Protein 4RT4 (pdb70)

B-factor: mean 47.5, std 19.45, range [20.89, 128.24]

Sequence (225 aa):
DLQSLPTRAYLDQTVVPILLLLQGLAVLAKERPPNNPIEFLASYLLKKNKAQFEDLQSLPTRRAYLDQTVVPILLLLQGLLAVLAKERPPNPIEFLASYLLKNKAQFEDLQSLPTRAYLDQTVVPILLLQGLAVLAKERPPNPIEFLASYLLKNKKAQQFEDRDLQSLPTRAYLDQTVVPILLLQGLAVLAKERPPNPIEFLASYLLKNKKAQQFEDRLYKEQIAEDIVWDIIDELEQI

GO terms:
  GO:0005634 nucleus (C, IDA)
  GO:0035097 histone methyltransferase complex (C, IDA)
  GO:0005802 trans-Golgi network (C, IDA)
  GO:0045815 transcription initiation-coupled chromatin remodeling (P, IDA)
  GO:0044666 MLL3/4 complex (C, IDA)
  GO:0048188 Set1C/COMPASS complex (C, IDA)
  GO:0016197 endosomal transport (P, IMP)
  GO:0005515 protein binding (F, IPI)
  GO:0042803 protein homodimerization activity (F, IPI)
  GO:0005654 nucleoplasm (C, TAS)
  GO:0042802 identical protein binding (F, IPI)
  GO:0005654 nucleoplasm (C, IDA)
  GO:0005794 Golgi apparatus (C, IDA)

Organism: Homo sapiens (NCBI:txid9606)

Solvent-accessible surface area: 11637 Å² total; per-residue (Å²): 139,68,106,93,39,95,45,53,10,5,0,6,38,13,0,5,16,1,0,0,11,0,0,9,40,0,2,151,90,33,24,129,79,22,6,66,43,0,0,35,34,0,68,158,32,46,87,60,21,129,140,81,111,90,44,96,24,105,27,4,0,63,111,12,0,17,59,1,0,46,88,0,1,38,43,0,13,173,97,31,23,129,88,23,6,69,45,0,0,35,36,0,67,159,35,53,88,153,72,136,142,65,117,89,54,93,63,174,40,4,14,54,113,15,0,42,56,0,9,110,70,0,29,65,41,0,13,164,98,37,24,131,63,23,5,59,47,0,0,54,26,0,68,159,29,28,66,117,78,48,144,187,148,49,118,95,24,81,72,182,8,2,22,14,42,16,0,21,3,1,8,12,12,0,22,32,42,0,12,168,100,28,23,125,64,22,6,58,48,0,0,55,25,0,68,160,24,23,45,41,28,46,103,178,88,162,38,15,32,48,0,11,48,6,3,101,58,3,4,47,72,28,116,126,186

Foldseek 3Di:
DLVPDDPVVNCVLQPVVQLVVLVVVCVVPVDPDSVVSSVVSCVVCVVVRD/DLVPDDPVVNCVLQPVVQLVVLVVVCVVPVDPPSVVSSVVSCVVCVVVRD/DLVPDDPVVNCVLQPVVLQVVLVVVCVVVVDPDSVVSSVVSCVVCVVVRDVD/DLVPDDPVVNCVLQPVVLQVVLVVVCVVPVDPDSVVSSVVSCVVCVVVRDPD/DVVVVVVVVVVVCVVVVVVVD

Radius of gyration: 17.85 Å; Cα contacts (8 Å, |Δi|>4): 227; chains: 5; bounding box: 46×41×44 Å

CATH classification: 1.20.890.10

InterPro domains:
  IPR007858 Dpy-30 motif [PF05186] (52-92)
  IPR037856 Sdc1/DPY30 [PTHR23356] (14-98)
  IPR049629 DPY30/SDC1, dimerization/docking domain [cd22965] (53-92)

Secondary structure (DSSP, 8-state):
-GGGS-HHHHHHTTTHHHHHHHHHHHHHH--SSHHHHHHHHHHHHGGGT-/-GGGS-HHHHHHTTTHHHHHHHHHHHHHH--SSHHHHHHHHHHHHGGGT-/-GGGS-HHHHHHHHTHHHHHHHHHHHHHH--SSHHHHHHHHHHHHHHHH---/-GGGS-HHHHHHHHTHHHHHHHHHHHHHH--SSHHHHHHHHHHHHHHHH---/--HHHHHHHHHHHHHHHHHH-

Nearest PDB structures (foldseek):
  4rt4-assembly1_C  TM=1.015E+00  e=7.418E-07  Homo sapiens
  4riq-assembly1_D-1  TM=1.013E+00  e=9.604E-07  Homo sapiens
  4rta-assembly1_B-2  TM=1.013E+00  e=1.025E-06  Homo sapiens
  4riq-assembly2_H-3  TM=1.013E+00  e=2.085E-06  Homo sapiens
  3g36-assembly1_A  TM=9.931E-01  e=2.372E-06  Homo sapiens

Structure (mmCIF, N/CA/C/O backbone):
data_4RT4
#
_entry.id   4RT4
#
_cell.length_a   75.229
_cell.length_b   75.229
_cell.length_c   105.758
_cell.angle_alpha   90.00
_cell.angle_beta   90.00
_cell.angle_gamma   120.00
#
_symmetry.space_group_name_H-M   'P 61'
#
loop_
_entity.id
_entity.type
_entity.pdbx_description
1 polymer 'Protein dpy-30 homolog'
2 polymer 'Peptide from COMPASS component BRE2'
3 water water
#
loop_
_atom_site.group_PDB
_atom_site.id
_atom_site.type_symbol
_atom_site.label_atom_id
_atom_site.label_alt_id
_atom_site.label_comp_id
_atom_site.label_asym_id
_atom_site.label_entity_id
_atom_site.label_seq_id
_atom_site.pdbx_PDB_ins_code
_atom_site.Cartn_x
_atom_site.Cartn_y
_atom_site.Cartn_z
_atom_site.occupancy
_atom_site.B_iso_or_equiv
_atom_site.auth_seq_id
_atom_site.auth_comp_id
_atom_site.auth_asym_id
_atom_site.auth_atom_id
_atom_site.pdbx_PDB_model_num
ATOM 1 N N . ASP A 1 7 ? 18.353 -59.453 16.627 1.00 86.91 47 ASP A N 1
ATOM 2 C CA . ASP A 1 7 ? 19.067 -58.432 15.868 1.00 85.94 47 ASP A CA 1
ATOM 3 C C . ASP A 1 7 ? 18.107 -57.387 15.292 1.00 74.65 47 ASP A C 1
ATOM 4 O O . ASP A 1 7 ? 17.158 -57.724 14.579 1.00 65.43 47 ASP A O 1
ATOM 9 N N . LEU A 1 8 ? 18.370 -56.120 15.604 1.00 73.54 48 LEU A N 1
ATOM 10 C CA . LEU A 1 8 ? 17.513 -55.009 15.188 1.00 69.27 48 LEU A CA 1
ATOM 11 C C . LEU A 1 8 ? 17.339 -54.919 13.674 1.00 64.20 48 LEU A C 1
ATOM 12 O O . LEU A 1 8 ? 16.266 -54.568 13.182 1.00 57.47 48 LEU A O 1
ATOM 17 N N . GLN A 1 9 ? 18.397 -55.250 12.944 1.00 62.55 49 GLN A N 1
ATOM 18 C CA . GLN A 1 9 ? 18.430 -55.070 11.495 1.00 67.53 49 GLN A CA 1
ATOM 19 C C . GLN A 1 9 ? 17.392 -55.892 10.733 1.00 62.15 49 GLN A C 1
ATOM 20 O O . GLN A 1 9 ? 17.014 -55.544 9.614 1.00 68.06 49 GLN A O 1
ATOM 26 N N . SER A 1 10 ? 16.926 -56.979 11.333 1.00 60.41 50 SER A N 1
ATOM 27 C CA . SER A 1 10 ? 16.036 -57.889 10.626 1.00 60.95 50 SER A CA 1
ATOM 28 C C . SER A 1 10 ? 14.600 -57.828 11.141 1.00 61.17 50 SER A C 1
ATOM 29 O O . SER A 1 10 ? 13.710 -58.479 10.592 1.00 59.82 50 SER A O 1
ATOM 32 N N . LEU A 1 11 ? 14.372 -57.036 12.185 1.00 58.63 51 LEU A N 1
ATOM 33 C CA . LEU A 1 11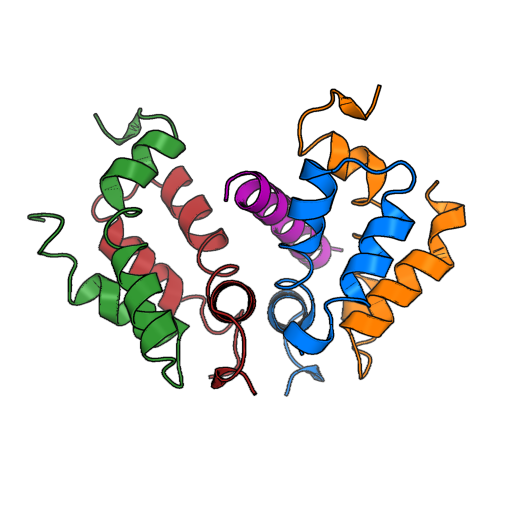 ? 13.023 -56.849 12.706 1.00 53.37 51 LEU A CA 1
ATOM 34 C C . LEU A 1 11 ? 12.077 -56.296 11.643 1.00 47.03 51 LEU A C 1
ATOM 35 O O . LEU A 1 11 ? 12.504 -55.579 10.736 1.00 47.46 51 LEU A O 1
ATOM 40 N N . PRO A 1 12 ? 10.784 -56.616 11.762 1.00 46.66 52 PRO A N 1
ATOM 41 C CA . PRO A 1 12 ? 9.766 -55.949 10.948 1.00 44.10 52 PRO A CA 1
ATOM 42 C C . PRO A 1 12 ? 9.757 -54.458 11.247 1.00 41.73 52 PRO A C 1
ATOM 43 O O . PRO A 1 12 ? 10.218 -54.066 12.320 1.00 38.87 52 PRO A O 1
ATOM 47 N N . THR A 1 13 ? 9.223 -53.663 10.323 1.00 41.47 53 THR A N 1
ATOM 48 C CA . THR A 1 13 ? 9.240 -52.205 10.405 1.00 40.99 53 THR A CA 1
ATOM 49 C C . THR A 1 13 ? 8.710 -51.663 11.728 1.00 38.00 53 THR A C 1
ATOM 50 O O . THR A 1 13 ? 9.360 -50.839 12.378 1.00 34.20 53 THR A O 1
ATOM 54 N N . ARG A 1 14 ? 7.533 -52.119 12.130 1.00 35.79 54 ARG A N 1
ATOM 55 C CA . ARG A 1 14 ? 6.923 -51.593 13.345 1.00 34.54 54 ARG A CA 1
ATOM 56 C C . ARG A 1 14 ? 7.793 -51.865 14.584 1.00 34.39 54 ARG A C 1
ATOM 57 O O . ARG A 1 14 ? 8.053 -50.967 15.374 1.00 33.70 54 ARG A O 1
ATOM 65 N N . ALA A 1 15 ? 8.226 -53.107 14.761 1.00 39.95 55 ALA A N 1
ATOM 66 C CA . ALA A 1 15 ? 9.074 -53.448 15.897 1.00 39.22 55 ALA A CA 1
ATOM 67 C C . ALA A 1 15 ? 10.391 -52.671 15.844 1.00 39.18 55 ALA A C 1
ATOM 68 O O . ALA A 1 15 ? 10.898 -52.233 16.876 1.00 36.90 55 ALA A O 1
ATOM 70 N N . TYR A 1 16 ? 10.951 -52.521 14.643 1.00 37.89 56 TYR A N 1
ATOM 71 C CA . TYR A 1 16 ? 12.206 -51.792 14.489 1.00 37.14 56 TYR A CA 1
ATOM 72 C C . TYR A 1 16 ? 12.051 -50.352 14.977 1.00 33.85 56 TYR A C 1
ATOM 73 O O . TYR A 1 16 ? 12.893 -49.833 15.729 1.00 33.16 56 TYR A O 1
ATOM 82 N N . LEU A 1 17 ? 10.967 -49.706 14.554 1.00 30.19 57 LEU A N 1
ATOM 83 C CA . LEU A 1 17 ? 10.735 -48.313 14.927 1.00 29.56 57 LEU A CA 1
ATOM 84 C C . LEU A 1 17 ? 10.391 -48.206 16.407 1.00 32.74 57 LEU A C 1
ATOM 85 O O . LEU A 1 17 ? 10.873 -47.313 17.090 1.00 29.74 57 LEU A O 1
ATOM 90 N N . ASP A 1 18 ? 9.553 -49.122 16.899 1.00 30.64 58 ASP A N 1
ATOM 91 C CA . ASP A 1 18 ? 9.189 -49.144 18.319 1.00 30.44 58 ASP A CA 1
ATOM 92 C C . ASP A 1 18 ? 10.420 -49.248 19.216 1.00 32.22 58 ASP A C 1
ATOM 93 O O . ASP A 1 18 ? 10.449 -48.698 20.321 1.00 32.80 58 ASP A O 1
ATOM 98 N N . GLN A 1 19 ? 11.432 -49.974 18.750 1.00 33.62 59 GLN A N 1
ATOM 99 C CA . GLN A 1 19 ? 12.597 -50.248 19.586 1.00 35.05 59 GLN A CA 1
ATOM 100 C C . GLN A 1 19 ? 13.732 -49.254 19.378 1.00 41.53 59 GLN A C 1
ATOM 101 O O . GLN A 1 19 ? 14.755 -49.328 20.055 1.00 40.87 59 GLN A O 1
ATOM 107 N N . THR A 1 20 ? 13.561 -48.321 18.450 1.00 34.05 60 THR A N 1
ATOM 108 C CA . THR A 1 20 ? 14.620 -47.341 18.224 1.00 34.84 60 THR A CA 1
ATOM 109 C C . THR A 1 20 ? 14.192 -45.903 18.523 1.00 34.80 60 THR A C 1
ATOM 110 O O . THR A 1 20 ? 14.791 -45.237 19.370 1.00 36.83 60 THR A O 1
ATOM 114 N N . VAL A 1 21 ? 13.158 -45.420 17.837 1.00 30.04 61 VAL A N 1
ATOM 115 C CA . VAL A 1 21 ? 12.843 -43.991 17.914 1.00 28.40 61 VAL A CA 1
ATOM 116 C C . VAL A 1 21 ? 11.480 -43.676 18.505 1.00 27.22 61 VAL A C 1
ATOM 117 O O . VAL A 1 21 ? 11.238 -42.539 18.918 1.00 26.85 61 VAL A O 1
ATOM 121 N N . VAL A 1 22 ? 10.585 -44.659 18.585 0.90 26.20 62 VAL A N 1
ATOM 122 C CA . VAL A 1 22 ? 9.253 -44.338 19.097 0.90 23.59 62 VAL A CA 1
ATOM 123 C C . VAL A 1 22 ? 9.254 -43.773 20.537 0.90 26.31 62 VAL A C 1
ATOM 124 O O . VAL A 1 22 ? 8.557 -42.791 20.806 0.90 27.63 62 VAL A O 1
ATOM 128 N N . PRO A 1 23 ? 10.010 -44.382 21.469 1.00 28.72 63 PRO A N 1
ATOM 129 C CA . PRO A 1 23 ? 9.886 -43.836 22.823 1.00 28.09 63 PRO A CA 1
ATOM 130 C C . PRO A 1 23 ? 10.330 -42.383 22.958 1.00 30.59 63 PRO A C 1
ATOM 131 O O . PRO A 1 23 ? 9.672 -41.615 23.663 1.00 29.37 63 PRO A O 1
ATOM 135 N N . ILE A 1 24 ? 11.429 -41.995 22.322 1.00 29.92 64 ILE A N 1
ATOM 136 C CA . ILE A 1 24 ? 11.866 -40.598 22.464 1.00 29.31 64 ILE A CA 1
ATOM 137 C C . ILE A 1 24 ? 10.961 -39.677 21.632 1.00 29.43 64 ILE A C 1
ATOM 138 O O . ILE A 1 24 ? 10.702 -38.533 22.012 1.00 28.66 64 ILE A O 1
ATOM 143 N N A LEU A 1 25 ? 10.461 -40.192 20.512 0.61 26.62 65 LEU A N 1
ATOM 144 N N B LEU A 1 25 ? 10.479 -40.185 20.503 0.39 27.31 65 LEU A N 1
ATOM 145 C CA A LEU A 1 25 ? 9.527 -39.438 19.668 0.61 29.38 65 LEU A CA 1
ATOM 146 C CA B LEU A 1 25 ? 9.613 -39.406 19.622 0.39 29.15 65 LEU A CA 1
ATOM 147 C C A LEU A 1 25 ? 8.224 -39.080 20.393 0.61 29.97 65 LEU A C 1
ATOM 148 C C B LEU A 1 25 ? 8.276 -39.101 20.300 0.39 29.53 65 LEU A C 1
ATOM 149 O O A LEU A 1 25 ? 7.741 -37.959 20.281 0.61 28.62 65 LEU A O 1
ATOM 150 O O B LEU A 1 25 ? 7.712 -38.028 20.119 0.39 28.70 65 LEU A O 1
ATOM 159 N N A LEU A 1 26 ? 7.644 -40.040 21.111 0.61 28.98 66 LEU A N 1
ATOM 160 N N B LEU A 1 26 ? 7.775 -40.053 21.082 0.39 29.55 66 LEU A N 1
ATOM 161 C CA A LEU A 1 26 ? 6.450 -39.772 21.918 0.61 26.85 66 LEU A CA 1
ATOM 162 C CA B LEU A 1 26 ? 6.569 -39.846 21.885 0.39 27.65 66 LEU A CA 1
ATOM 163 C C A LEU A 1 26 ? 6.663 -38.639 22.908 0.61 29.84 66 LEU A C 1
ATOM 164 C C B LEU A 1 26 ? 6.706 -38.666 22.844 0.39 29.14 66 LEU A C 1
ATOM 165 O O A LEU A 1 26 ? 5.804 -37.767 23.060 0.61 30.17 66 LEU A O 1
ATOM 166 O O B LEU A 1 26 ? 5.838 -37.793 22.904 0.39 30.72 66 LEU A O 1
ATOM 175 N N . GLN A 1 27 ? 7.795 -38.659 23.609 1.00 27.11 67 GLN A N 1
ATOM 176 C CA . GLN A 1 27 ? 8.074 -37.579 24.546 1.00 29.96 67 GLN A CA 1
ATOM 177 C C . GLN A 1 27 ? 8.306 -36.264 23.795 1.00 31.83 67 GLN A C 1
ATOM 178 O O . GLN A 1 27 ? 7.781 -35.219 24.188 1.00 34.18 67 GLN A O 1
ATOM 184 N N . GLY A 1 28 ? 9.069 -36.318 22.705 1.00 29.98 68 GLY A N 1
ATOM 185 C CA . GLY A 1 28 ? 9.351 -35.111 21.924 1.00 32.18 68 GLY A CA 1
ATOM 186 C C . GLY A 1 28 ? 8.095 -34.448 21.367 1.00 31.99 68 GLY A C 1
ATOM 187 O O . GLY A 1 28 ? 7.941 -33.226 21.422 1.00 30.96 68 GLY A O 1
ATOM 188 N N . LEU A 1 29 ? 7.182 -35.261 20.839 0.92 26.39 69 LEU A N 1
ATOM 189 C CA . LEU A 1 29 ? 5.927 -34.745 20.297 0.92 29.98 69 LEU A CA 1
ATOM 190 C C . LEU A 1 29 ? 5.032 -34.151 21.388 0.92 33.31 69 LEU A C 1
ATOM 191 O O . LEU A 1 29 ? 4.355 -33.136 21.169 0.92 30.56 69 LEU A O 1
ATOM 196 N N . ALA A 1 30 ? 5.043 -34.772 22.565 1.00 30.76 70 ALA A N 1
ATOM 197 C CA . ALA A 1 30 ? 4.291 -34.247 23.712 1.00 33.77 70 ALA A CA 1
ATOM 198 C C . ALA A 1 30 ? 4.816 -32.881 24.132 1.00 35.62 70 ALA A C 1
ATOM 199 O O . ALA A 1 30 ? 4.044 -31.962 24.411 1.00 33.92 70 ALA A O 1
ATOM 201 N N . VAL A 1 31 ? 6.138 -32.751 24.185 1.00 31.29 71 VAL A N 1
ATOM 202 C CA . VAL A 1 31 ? 6.748 -31.490 24.604 1.00 33.40 71 VAL A CA 1
ATOM 203 C C . VAL A 1 31 ? 6.472 -30.421 23.545 1.00 36.12 71 VAL A C 1
ATOM 204 O O . VAL A 1 31 ? 6.086 -29.295 23.864 1.00 37.94 71 VAL A O 1
ATOM 208 N N . LEU A 1 32 ? 6.634 -30.790 22.280 1.00 33.31 72 LEU A N 1
ATOM 209 C CA . LEU A 1 32 ? 6.364 -29.876 21.181 1.00 36.86 72 LEU A CA 1
ATOM 210 C C . LEU A 1 32 ? 4.923 -29.356 21.236 1.00 36.09 72 LEU A C 1
ATOM 211 O O . LEU A 1 32 ? 4.679 -28.154 21.120 1.00 37.52 72 LEU A O 1
ATOM 216 N N . ALA A 1 33 ? 3.977 -30.267 21.436 1.00 32.91 73 ALA A N 1
ATOM 217 C CA . ALA A 1 33 ? 2.557 -29.913 21.494 1.00 34.32 73 ALA A CA 1
ATOM 218 C C . ALA A 1 33 ? 2.247 -28.966 22.660 1.00 41.48 73 ALA A C 1
ATOM 219 O O . ALA A 1 33 ? 1.339 -28.137 22.579 1.00 41.21 73 ALA A O 1
ATOM 221 N N . LYS A 1 34 ? 2.996 -29.110 23.745 1.00 40.36 74 LYS A N 1
ATOM 222 C CA . LYS A 1 34 ? 2.781 -28.299 24.936 1.00 44.93 74 LYS A CA 1
ATOM 223 C C . LYS A 1 34 ? 3.377 -26.912 24.768 1.00 44.95 74 LYS A C 1
ATOM 224 O O . LYS A 1 34 ? 2.779 -25.914 25.170 1.00 45.72 74 LYS A O 1
ATOM 230 N N . GLU A 1 35 ? 4.553 -26.842 24.161 1.00 39.07 75 GLU A N 1
ATOM 231 C CA . GLU A 1 35 ? 5.292 -25.584 24.125 1.00 42.34 75 GLU A CA 1
ATOM 232 C C . GLU A 1 35 ? 5.008 -24.758 22.883 1.00 46.95 75 GLU A C 1
ATOM 233 O O . GLU A 1 35 ? 5.131 -23.539 22.915 1.00 45.73 75 GLU A O 1
ATOM 239 N N . ARG A 1 36 ? 4.638 -25.424 21.793 1.00 42.57 76 ARG A N 1
ATOM 240 C CA . ARG A 1 36 ? 4.331 -24.739 20.529 1.00 41.33 76 ARG A CA 1
ATOM 241 C C . ARG A 1 36 ? 5.362 -23.661 20.157 1.00 45.70 76 ARG A C 1
ATOM 242 O O . ARG A 1 36 ? 5.020 -22.486 19.999 1.00 43.10 76 ARG A O 1
ATOM 250 N N . PRO A 1 37 ? 6.632 -24.058 20.024 1.00 44.48 77 PRO A N 1
ATOM 251 C CA . PRO A 1 37 ? 7.706 -23.108 19.729 1.00 42.45 77 PRO A CA 1
ATOM 252 C C . PRO A 1 37 ? 7.608 -22.622 18.281 1.00 42.89 77 PRO A C 1
ATOM 253 O O . PRO A 1 37 ? 6.950 -23.280 17.471 1.00 43.12 77 PRO A O 1
ATOM 257 N N . PRO A 1 38 ? 8.251 -21.490 17.956 1.00 45.25 78 PRO A N 1
ATOM 258 C CA . PRO A 1 38 ? 8.216 -20.879 16.618 1.00 51.25 78 PRO A CA 1
ATOM 259 C C . PRO A 1 38 ? 8.725 -21.746 15.454 1.00 47.65 78 PRO A C 1
ATOM 260 O O . PRO A 1 38 ? 8.217 -21.616 14.335 1.00 50.81 78 PRO A O 1
ATOM 264 N N A ASN A 1 39 ? 9.726 -22.592 15.701 0.44 41.16 79 ASN A N 1
ATOM 265 N N B ASN A 1 39 ? 9.697 -22.617 15.725 0.56 40.47 79 ASN A N 1
ATOM 266 C CA A ASN A 1 39 ? 10.279 -23.448 14.652 0.44 39.12 79 ASN A CA 1
ATOM 267 C CA B ASN A 1 39 ? 10.303 -23.454 14.692 0.56 39.15 79 ASN A CA 1
ATOM 268 C C A ASN A 1 39 ? 10.207 -24.909 15.075 0.44 36.68 79 ASN A C 1
ATOM 269 C C B ASN A 1 39 ? 10.217 -24.929 15.076 0.56 36.40 79 ASN A C 1
ATOM 270 O O A ASN A 1 39 ? 11.203 -25.481 15.517 0.44 35.77 79 ASN A O 1
ATOM 271 O O B ASN A 1 39 ? 11.211 -25.529 15.489 0.56 35.85 79 ASN A O 1
ATOM 280 N N . PRO A 1 40 ? 9.016 -25.510 14.952 1.00 35.60 80 PRO A N 1
ATOM 281 C CA . PRO A 1 40 ? 8.736 -26.859 15.453 1.00 32.59 80 PRO A CA 1
ATOM 282 C C . PRO A 1 40 ? 9.627 -27.965 14.914 1.00 34.42 80 PRO A C 1
ATOM 283 O O . PRO A 1 40 ? 9.925 -28.885 15.670 1.00 31.83 80 PRO A O 1
ATOM 287 N N . ILE A 1 41 ? 10.017 -27.916 13.645 1.00 31.08 81 ILE A N 1
ATOM 288 C CA . ILE A 1 41 ? 10.845 -29.001 13.126 1.00 31.92 81 ILE A CA 1
ATOM 289 C C . ILE A 1 41 ? 12.231 -28.904 13.766 1.00 30.91 81 ILE A C 1
ATOM 290 O O . ILE A 1 41 ? 12.782 -29.898 14.232 1.00 32.58 81 ILE A O 1
ATOM 295 N N . GLU A 1 42 ? 12.775 -27.695 13.811 1.00 33.24 82 GLU A N 1
ATOM 296 C CA . GLU A 1 42 ? 14.049 -27.468 14.479 1.00 34.42 82 GLU A CA 1
ATOM 297 C C . GLU A 1 42 ? 13.956 -27.903 15.950 1.00 33.70 82 GLU A C 1
ATOM 298 O O . GLU A 1 42 ? 14.827 -28.597 16.470 1.00 33.74 82 GLU A O 1
ATOM 304 N N . PHE A 1 43 ? 12.872 -27.520 16.610 1.00 33.47 83 PHE A N 1
ATOM 305 C CA . PHE A 1 43 ? 12.691 -27.863 18.012 1.00 33.52 83 PHE A CA 1
ATOM 306 C C . PHE A 1 43 ? 12.707 -29.367 18.216 1.00 32.90 83 PHE A C 1
ATOM 307 O O . PHE A 1 43 ? 13.312 -29.879 19.157 1.00 32.95 83 PHE A O 1
ATOM 315 N N . LEU A 1 44 ? 11.997 -30.080 17.354 1.00 30.56 84 LEU A N 1
ATOM 316 C CA . LEU A 1 44 ? 11.866 -31.517 17.535 1.00 29.31 84 LEU A CA 1
ATOM 317 C C . LEU A 1 44 ? 13.195 -32.230 17.310 1.00 31.30 84 LEU A C 1
ATOM 318 O O . LEU A 1 44 ? 13.551 -33.163 18.047 1.00 30.82 84 LEU A O 1
ATOM 323 N N . ALA A 1 45 ? 13.929 -31.803 16.292 1.00 30.56 85 ALA A N 1
ATOM 324 C CA . ALA A 1 45 ? 15.238 -32.389 16.029 1.00 32.08 85 ALA A CA 1
ATOM 325 C C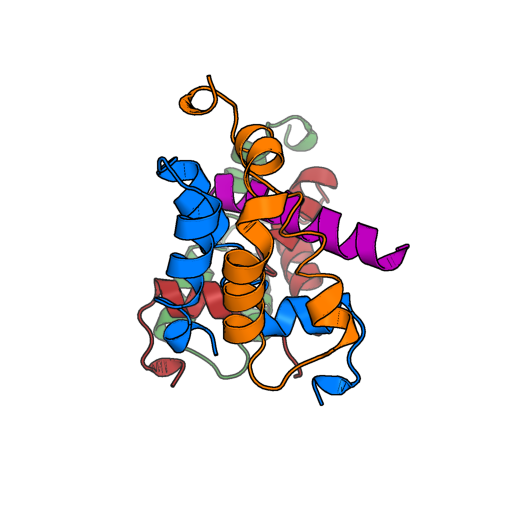 . ALA A 1 45 ? 16.184 -32.092 17.178 1.00 31.02 85 ALA A C 1
ATOM 326 O O . ALA A 1 45 ? 16.956 -32.954 17.595 1.00 33.33 85 ALA A O 1
ATOM 328 N N . SER A 1 46 ? 16.148 -30.856 17.677 1.00 32.61 86 SER A N 1
ATOM 329 C CA . SER A 1 46 ? 16.954 -30.514 18.846 1.00 36.50 86 SER A CA 1
ATOM 330 C C . SER A 1 46 ? 16.599 -31.380 20.032 1.00 33.21 86 SER A C 1
ATOM 331 O O . SER A 1 46 ? 17.479 -31.791 20.791 1.00 34.71 86 SER A O 1
ATOM 334 N N . TYR A 1 47 ? 15.304 -31.632 20.211 1.00 35.65 87 TYR A N 1
ATOM 335 C CA . TYR A 1 47 ? 14.853 -32.450 21.328 1.00 31.16 87 TYR A CA 1
ATOM 336 C C . TYR A 1 47 ? 15.45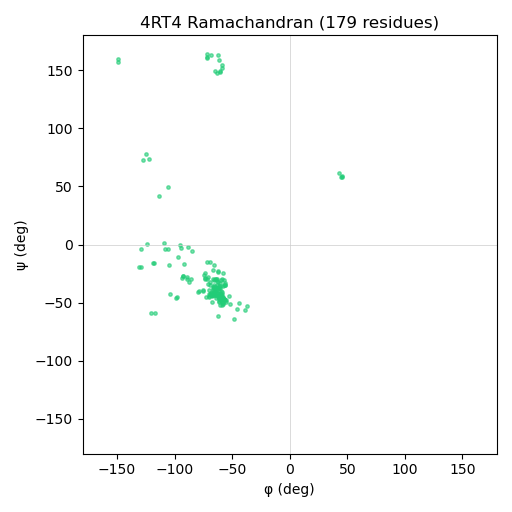4 -33.856 21.237 1.00 31.86 87 TYR A C 1
ATOM 337 O O . TYR A 1 47 ? 15.902 -34.416 22.245 1.00 34.65 87 TYR A O 1
ATOM 346 N N . LEU A 1 48 ? 15.460 -34.425 20.036 1.00 31.34 88 LEU A N 1
ATOM 347 C CA . LEU A 1 48 ? 16.041 -35.751 19.817 1.00 30.03 88 LEU A CA 1
ATOM 348 C C . LEU A 1 48 ? 17.513 -35.792 20.214 1.00 35.32 88 LEU A C 1
ATOM 349 O O . LEU A 1 48 ? 17.961 -36.685 20.934 1.00 35.64 88 LEU A O 1
ATOM 354 N N . LEU A 1 49 ? 18.263 -34.817 19.723 1.00 31.97 89 LEU A N 1
ATOM 355 C CA . LEU A 1 49 ? 19.702 -34.789 19.975 1.00 34.42 89 LEU A CA 1
ATOM 356 C C . LEU A 1 49 ? 20.017 -34.527 21.435 1.00 39.07 89 LEU A C 1
ATOM 357 O O . LEU A 1 49 ? 20.975 -35.081 21.974 1.00 39.67 89 LEU A O 1
ATOM 362 N N A LYS A 1 50 ? 19.207 -33.696 22.078 0.17 37.93 90 LYS A N 1
ATOM 363 N N B LYS A 1 50 ? 19.207 -33.690 22.078 0.83 37.01 90 LYS A N 1
ATOM 364 C CA A LYS A 1 50 ? 19.449 -33.324 23.467 0.17 39.67 90 LYS A CA 1
ATOM 365 C CA B LYS A 1 50 ? 19.455 -33.328 23.467 0.83 39.14 90 LYS A CA 1
ATOM 366 C C A LYS A 1 50 ? 19.082 -34.434 24.448 0.17 40.67 90 LYS A C 1
ATOM 367 C C B LYS A 1 50 ? 19.109 -34.457 24.430 0.83 41.45 90 LYS A C 1
ATOM 368 O O A LYS A 1 50 ? 19.638 -34.508 25.542 0.17 43.27 90 LYS A O 1
ATOM 369 O O B LYS A 1 50 ? 19.704 -34.569 25.491 0.83 43.94 90 LYS A O 1
ATOM 380 N N . ASN A 1 51 ? 18.150 -35.301 24.060 1.00 36.37 91 ASN A N 1
ATOM 381 C CA . ASN A 1 51 ? 17.686 -36.339 24.966 1.00 38.13 91 ASN A CA 1
ATOM 382 C C . ASN A 1 51 ? 18.094 -37.749 24.552 1.00 38.87 91 ASN A C 1
ATOM 383 O O . ASN A 1 51 ? 17.752 -38.729 25.218 1.00 39.59 91 ASN A O 1
ATOM 388 N N . LYS A 1 52 ? 18.836 -37.835 23.458 1.00 36.89 92 LYS A N 1
ATOM 389 C CA . LYS A 1 52 ? 19.238 -39.118 22.877 1.00 38.46 92 LYS A CA 1
ATOM 390 C C . LYS A 1 52 ? 19.915 -40.039 23.903 1.00 43.66 92 LYS A C 1
ATOM 391 O O . LYS A 1 52 ? 19.623 -41.235 23.977 1.00 41.31 92 LYS A O 1
ATOM 397 N N . ALA A 1 53 ? 20.812 -39.470 24.703 1.00 46.16 93 ALA A N 1
ATOM 398 C CA . ALA A 1 53 ? 21.559 -40.248 25.697 1.00 50.95 93 ALA A CA 1
ATOM 399 C C . ALA A 1 53 ? 20.658 -40.968 26.703 1.00 51.68 93 ALA A C 1
ATOM 400 O O . ALA A 1 53 ? 21.051 -41.980 27.284 1.00 56.18 93 ALA A O 1
ATOM 402 N N . GLN A 1 54 ? 19.451 -40.451 26.901 1.00 46.01 94 GLN A N 1
ATOM 403 C CA . GLN A 1 54 ? 18.513 -41.043 27.843 1.00 48.53 94 GLN A CA 1
ATOM 404 C C . GLN A 1 54 ? 17.699 -42.186 27.241 1.00 49.28 94 GLN A C 1
ATOM 405 O O . GLN A 1 54 ? 16.933 -42.837 27.949 1.00 51.94 94 GLN A O 1
ATOM 411 N N . PHE A 1 55 ? 17.847 -42.422 25.941 1.00 44.33 95 PHE A N 1
ATOM 412 C CA . PHE A 1 55 ? 16.949 -43.342 25.245 1.00 43.11 95 PHE A CA 1
ATOM 413 C C . PHE A 1 55 ? 17.649 -44.407 24.414 1.00 47.07 95 PHE A C 1
ATOM 414 O O . PHE A 1 55 ? 16.995 -45.269 23.827 1.00 46.10 95 PHE A O 1
ATOM 422 N N . GLU A 1 56 ? 18.968 -44.347 24.335 1.00 51.16 96 GLU A N 1
ATOM 423 C CA . GLU A 1 56 ? 19.684 -45.328 23.530 1.00 57.48 96 GLU A CA 1
ATOM 424 C C . GLU A 1 56 ? 20.439 -46.314 24.415 1.00 63.04 96 GLU A C 1
ATOM 425 O O . GLU A 1 56 ? 20.144 -46.446 25.603 1.00 65.74 96 GLU A O 1
ATOM 431 N N . ASP B 1 7 ? -4.692 -19.204 13.929 1.00 84.32 47 ASP B N 1
ATOM 432 C CA . ASP B 1 7 ? -3.255 -19.459 13.946 1.00 82.85 47 ASP B CA 1
ATOM 433 C C . ASP B 1 7 ? -2.926 -20.818 14.570 1.00 72.74 47 ASP B C 1
ATOM 434 O O . ASP B 1 7 ? -3.778 -21.454 15.200 1.00 66.27 47 ASP B O 1
ATOM 439 N N . LEU B 1 8 ? -1.682 -21.250 14.397 1.00 69.25 48 LEU B N 1
ATOM 440 C CA . LEU B 1 8 ? -1.253 -22.570 14.854 1.00 63.94 48 LEU B CA 1
ATOM 441 C C . LEU B 1 8 ? -1.381 -22.776 16.363 1.00 65.18 48 LEU B C 1
ATOM 442 O O . LEU B 1 8 ? -1.742 -23.858 16.813 1.00 61.59 48 LEU B O 1
ATOM 447 N N . GLN B 1 9 ? -1.102 -21.733 17.137 1.00 68.37 49 GLN B N 1
ATOM 448 C CA . GLN B 1 9 ? -1.044 -21.848 18.592 1.00 71.73 49 GLN B CA 1
ATOM 449 C C . GLN B 1 9 ? -2.379 -22.250 19.221 1.00 68.45 49 GLN B C 1
ATOM 450 O O . GLN B 1 9 ? -2.416 -22.794 20.326 1.00 69.75 49 GLN B O 1
ATOM 456 N N . SER B 1 10 ? -3.475 -21.988 18.520 1.00 66.47 50 SER B N 1
ATOM 457 C CA . SER B 1 10 ? -4.796 -22.258 19.076 1.00 68.84 50 SER B CA 1
ATOM 458 C C . SER B 1 10 ? -5.350 -23.600 18.605 1.00 64.67 50 SER B C 1
ATOM 459 O O . SER B 1 10 ? -6.360 -24.078 19.123 1.00 65.03 50 SER B O 1
ATOM 462 N N . LEU B 1 11 ? -4.690 -24.207 17.622 1.00 59.50 51 LEU B N 1
ATOM 463 C CA . LEU B 1 11 ? -5.138 -25.495 17.096 1.00 53.60 51 LEU B CA 1
ATOM 464 C C . LEU B 1 11 ? -5.136 -26.577 18.170 1.00 47.30 51 LEU B C 1
ATOM 465 O O . LEU B 1 11 ? -4.306 -26.555 19.081 1.00 52.49 51 LEU B O 1
ATOM 470 N N . PRO B 1 12 ? -6.065 -27.534 18.067 1.00 49.08 52 PRO B N 1
ATOM 471 C CA . PRO B 1 12 ? -5.975 -28.715 18.928 1.00 47.02 52 PRO B CA 1
ATOM 472 C C . PRO B 1 12 ? -4.682 -29.475 18.616 1.00 45.54 52 PRO B C 1
ATOM 473 O O . PRO B 1 12 ? -4.092 -29.244 17.556 1.00 41.26 52 PRO B O 1
ATOM 477 N N . THR B 1 13 ? -4.276 -30.364 19.519 1.00 42.13 53 THR B N 1
ATOM 478 C CA . THR B 1 13 ? -2.992 -31.056 19.447 1.00 42.03 53 THR B CA 1
ATOM 479 C C . THR B 1 13 ? -2.780 -31.794 18.129 1.00 39.14 53 THR B C 1
ATOM 480 O O . THR B 1 13 ? -1.737 -31.646 17.495 1.00 35.13 53 THR B O 1
ATOM 484 N N A ARG B 1 14 ? -3.766 -32.578 17.710 0.66 34.46 54 ARG B N 1
ATOM 485 N N B ARG B 1 14 ? -3.766 -32.596 17.735 0.34 35.22 54 ARG B N 1
ATOM 486 C CA A ARG B 1 14 ? -3.612 -33.367 16.495 0.66 33.59 54 ARG B CA 1
ATOM 487 C CA B ARG B 1 14 ? -3.685 -33.356 16.493 0.34 34.85 54 ARG B CA 1
ATOM 488 C C A ARG B 1 14 ? -3.424 -32.492 15.246 0.66 34.62 54 ARG B C 1
ATOM 489 C C B ARG B 1 14 ? -3.396 -32.459 15.296 0.34 34.50 54 ARG B C 1
ATOM 490 O O A ARG B 1 14 ? -2.545 -32.749 14.432 0.66 32.99 54 ARG B O 1
ATOM 491 O O B ARG B 1 14 ? -2.424 -32.665 14.573 0.34 33.01 54 ARG B O 1
ATOM 506 N N . ALA B 1 15 ? -4.256 -31.467 15.094 1.00 37.48 55 ALA B N 1
ATOM 507 C CA . ALA B 1 15 ? -4.114 -30.536 13.974 1.00 37.73 55 ALA B CA 1
ATOM 508 C C . ALA B 1 15 ? -2.766 -29.818 14.025 1.00 35.62 55 ALA B C 1
ATOM 509 O O . ALA B 1 15 ? -2.102 -29.644 12.997 1.00 34.36 55 ALA 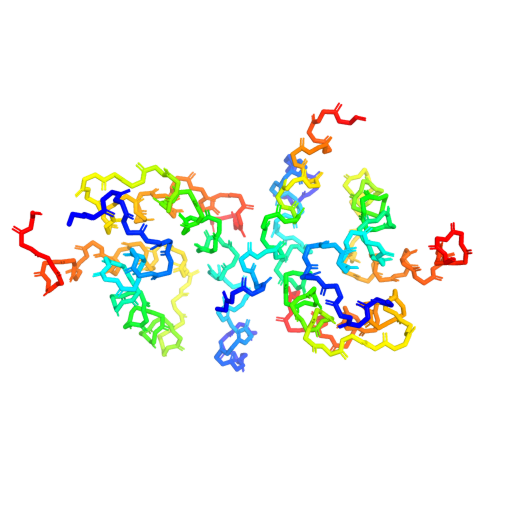B O 1
ATOM 511 N N . TYR B 1 16 ? -2.364 -29.391 15.220 1.00 36.46 56 TYR B N 1
ATOM 512 C CA . TYR B 1 16 ? -1.093 -28.687 15.347 1.00 35.58 56 TYR B CA 1
ATOM 513 C C . TYR B 1 16 ? 0.056 -29.585 14.860 1.00 34.92 56 TYR B C 1
ATOM 514 O O . TYR B 1 16 ? 0.900 -29.161 14.068 1.00 32.08 56 TYR B O 1
ATOM 523 N N . LEU B 1 17 ? 0.079 -30.832 15.315 1.00 31.43 57 LEU B N 1
ATOM 524 C CA . LEU B 1 17 ? 1.175 -31.731 14.927 1.00 31.87 57 LEU B CA 1
ATOM 525 C C . LEU B 1 17 ? 1.094 -32.084 13.441 1.00 30.53 57 LEU B C 1
ATOM 526 O O . LEU B 1 17 ? 2.115 -32.114 12.739 1.00 27.36 57 LEU B O 1
ATOM 531 N N . ASP B 1 18 ? -0.127 -32.340 12.963 1.00 29.71 58 ASP B N 1
ATOM 532 C CA . ASP B 1 18 ? -0.355 -32.648 11.552 1.00 29.77 58 ASP B CA 1
ATOM 533 C C . ASP B 1 18 ? 0.152 -31.536 10.638 1.00 29.90 58 ASP B C 1
ATOM 534 O O . ASP B 1 18 ? 0.620 -31.804 9.532 1.00 29.31 58 ASP B O 1
ATOM 539 N N . GLN B 1 19 ? 0.041 -30.288 11.097 1.00 29.22 59 GLN B N 1
ATOM 540 C CA . GLN B 1 19 ? 0.394 -29.131 10.264 1.00 30.68 59 GLN B CA 1
ATOM 541 C C . GLN B 1 19 ? 1.821 -28.639 10.491 1.00 35.57 59 GLN B C 1
ATOM 542 O O . GLN B 1 19 ? 2.250 -27.672 9.867 1.00 38.01 59 GLN B O 1
ATOM 548 N N . THR B 1 20 ? 2.556 -29.288 11.383 1.00 29.29 60 THR B N 1
ATOM 549 C CA . THR B 1 20 ? 3.934 -28.861 11.620 1.00 29.48 60 THR B CA 1
ATOM 550 C C . THR B 1 20 ? 4.964 -29.961 11.332 1.00 28.68 60 THR B C 1
ATOM 551 O O . THR B 1 20 ? 5.856 -29.784 10.494 1.00 31.49 60 THR B O 1
ATOM 555 N N . VAL B 1 21 ? 4.860 -31.100 12.013 1.00 27.09 61 VAL B N 1
ATOM 556 C CA . VAL B 1 21 ? 5.950 -32.077 11.921 1.00 24.64 61 VAL B CA 1
ATOM 557 C C . VAL B 1 21 ? 5.548 -33.433 11.331 1.00 26.56 61 VAL B C 1
ATOM 558 O O . VAL B 1 21 ? 6.416 -34.223 10.931 1.00 26.47 61 VAL B O 1
ATOM 562 N N . VAL B 1 22 ? 4.256 -33.723 11.266 1.00 28.84 62 VAL B N 1
ATOM 563 C CA . VAL B 1 22 ? 3.859 -35.038 10.755 1.00 26.92 62 VAL B CA 1
ATOM 564 C C . VAL B 1 22 ? 4.340 -35.308 9.313 1.00 28.11 62 VAL B C 1
ATOM 565 O O . VAL B 1 22 ? 4.849 -36.393 9.033 1.00 28.94 62 VAL B O 1
ATOM 569 N N . PRO B 1 23 ? 4.207 -34.333 8.395 1.00 29.03 63 PRO B N 1
ATOM 570 C CA . PRO B 1 23 ? 4.617 -34.717 7.040 1.00 24.72 63 PRO B CA 1
ATOM 571 C C . PRO B 1 23 ? 6.089 -35.056 6.904 1.00 27.89 63 PRO B C 1
ATOM 572 O O . PRO B 1 23 ? 6.438 -35.989 6.170 1.00 29.25 63 PRO B O 1
ATOM 576 N N . ILE B 1 24 ? 6.959 -34.309 7.574 1.00 29.24 64 ILE B N 1
ATOM 577 C CA . ILE B 1 24 ? 8.384 -34.611 7.430 1.00 28.66 64 ILE B CA 1
ATOM 578 C C . ILE B 1 24 ? 8.737 -35.852 8.261 1.00 28.01 64 ILE B C 1
ATOM 579 O O . ILE B 1 24 ? 9.610 -36.633 7.882 1.00 30.48 64 ILE B O 1
ATOM 584 N N A LEU B 1 25 ? 8.030 -36.059 9.370 0.53 27.39 65 LEU B N 1
ATOM 585 N N B LEU B 1 25 ? 8.053 -36.029 9.388 0.47 27.68 65 LEU B N 1
ATOM 586 C CA A LEU B 1 25 ? 8.234 -37.270 10.179 0.53 29.38 65 LEU B CA 1
ATOM 587 C CA B LEU B 1 25 ? 8.313 -37.176 10.259 0.47 29.20 65 LEU B CA 1
ATOM 588 C C A LEU B 1 25 ? 7.898 -38.551 9.413 0.53 29.26 65 LEU B C 1
ATOM 589 C C B LEU B 1 25 ? 7.920 -38.490 9.588 0.47 28.24 65 LEU B C 1
ATOM 590 O O A LEU B 1 25 ? 8.677 -39.500 9.425 0.53 27.51 65 LEU B O 1
ATOM 591 O O B LEU B 1 25 ? 8.574 -39.508 9.779 0.47 28.85 65 LEU B O 1
ATOM 600 N N A LEU B 1 26 ? 6.734 -38.584 8.762 0.53 27.69 66 LEU B N 1
ATOM 601 N N B LEU B 1 26 ? 6.844 -38.463 8.806 0.47 29.46 66 LEU B N 1
ATOM 602 C CA A LEU B 1 26 ? 6.363 -39.714 7.903 0.53 27.48 66 LEU B CA 1
ATOM 603 C CA B LEU B 1 26 ? 6.438 -39.621 8.009 0.47 27.09 66 LEU B CA 1
ATOM 604 C C A LEU B 1 26 ? 7.457 -40.095 6.915 0.53 29.83 66 LEU B C 1
ATOM 605 C C B LEU B 1 26 ? 7.513 -40.056 7.018 0.47 28.99 66 LEU B C 1
ATOM 606 O O A LEU B 1 26 ? 7.768 -41.278 6.728 0.53 30.06 66 LEU B O 1
ATOM 607 O O B LEU B 1 26 ? 7.850 -41.240 6.921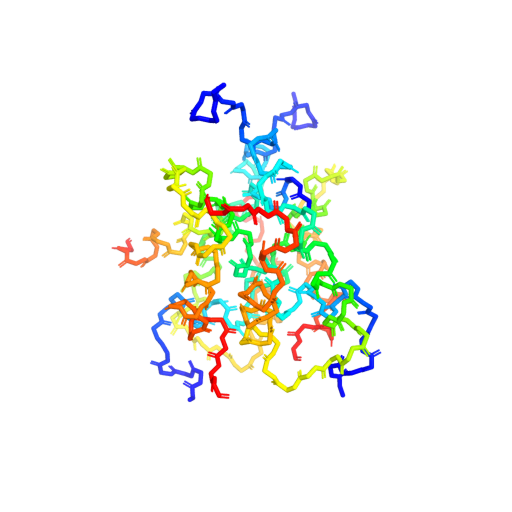 0.47 30.91 66 LEU B O 1
ATOM 616 N N . GLN B 1 27 ? 8.034 -39.100 6.262 1.00 28.11 67 GLN B N 1
ATOM 617 C CA . GLN B 1 27 ? 9.101 -39.383 5.313 1.00 28.92 67 GLN B CA 1
ATOM 618 C C . GLN B 1 27 ? 10.372 -39.823 6.040 1.00 32.27 67 GLN B C 1
ATOM 619 O O . GLN B 1 27 ? 11.056 -40.758 5.599 1.00 35.26 67 GLN B O 1
ATOM 625 N N . GLY B 1 28 ? 10.697 -39.160 7.150 1.00 31.63 68 GLY B N 1
ATOM 626 C CA . GLY B 1 28 ? 11.903 -39.513 7.902 1.00 31.72 68 GLY B CA 1
ATOM 627 C C . GLY B 1 28 ? 11.856 -40.931 8.461 1.00 33.27 68 GLY B C 1
ATOM 628 O O . GLY B 1 28 ? 12.842 -41.666 8.436 1.00 31.60 68 GLY B O 1
ATOM 629 N N A LEU B 1 29 ? 10.689 -41.320 8.958 0.89 30.49 69 LEU B N 1
ATOM 630 N N B LEU B 1 29 ? 10.686 -41.309 8.968 0.11 30.97 69 LEU B N 1
ATOM 631 C CA A LEU B 1 29 ? 10.505 -42.649 9.520 0.89 30.83 69 LEU B CA 1
ATOM 632 C CA B LEU B 1 29 ? 10.475 -42.644 9.519 0.11 30.41 69 LEU B CA 1
ATOM 633 C C A LEU B 1 29 ? 10.588 -43.720 8.428 0.89 31.72 69 LEU B C 1
ATOM 634 C C B LEU B 1 29 ? 10.573 -43.716 8.437 0.11 31.38 69 LEU B C 1
ATOM 635 O O A LEU B 1 29 ? 11.131 -44.805 8.647 0.89 31.66 69 LEU B O 1
ATOM 636 O O B LEU B 1 29 ? 11.112 -44.799 8.671 0.11 31.60 69 LEU B O 1
ATOM 645 N N . ALA B 1 30 ? 10.047 -43.406 7.256 1.00 30.90 70 ALA B N 1
ATOM 646 C CA . ALA B 1 30 ? 10.122 -44.314 6.109 1.00 32.14 70 ALA B CA 1
ATOM 647 C C . ALA B 1 30 ? 11.567 -44.557 5.711 1.00 35.83 70 ALA B C 1
ATOM 648 O O . ALA B 1 30 ? 11.980 -45.695 5.458 1.00 36.03 70 ALA B O 1
ATOM 650 N N . VAL B 1 31 ? 12.341 -43.479 5.647 1.00 33.62 71 VAL B N 1
ATOM 651 C CA . VAL B 1 31 ? 13.736 -43.602 5.253 1.00 35.07 71 VAL B CA 1
ATOM 652 C C . VAL B 1 31 ? 14.502 -44.365 6.334 1.00 36.66 71 VAL B C 1
ATOM 653 O O . VAL B 1 31 ? 15.295 -45.262 6.037 1.00 38.57 71 VAL B O 1
ATOM 657 N N . LEU B 1 32 ? 14.243 -44.030 7.595 1.00 34.63 72 LEU B N 1
ATOM 658 C CA . LEU B 1 32 ? 14.887 -44.729 8.702 1.00 36.75 72 LEU B CA 1
ATOM 659 C C . LEU B 1 32 ? 14.648 -46.244 8.629 1.00 39.72 72 LEU B C 1
ATOM 660 O O . LEU B 1 32 ? 15.584 -47.047 8.745 1.00 38.33 72 LEU B O 1
ATOM 665 N N . ALA B 1 33 ? 13.391 -46.621 8.407 1.00 34.67 73 ALA B N 1
ATOM 666 C CA . ALA B 1 33 ? 12.995 -48.028 8.322 1.00 37.44 73 ALA B CA 1
ATOM 667 C C . ALA B 1 33 ? 13.695 -48.762 7.175 1.00 42.44 73 ALA B C 1
ATOM 668 O O . ALA B 1 33 ? 14.046 -49.943 7.293 1.00 41.65 73 ALA B O 1
ATOM 670 N N . LYS B 1 34 ? 13.882 -48.064 6.064 1.00 38.75 74 LYS B N 1
ATOM 671 C CA . LYS B 1 34 ? 14.512 -48.672 4.901 1.00 44.49 74 LYS B CA 1
ATOM 672 C C . LYS B 1 34 ? 16.008 -48.817 5.103 1.00 46.03 74 LYS B C 1
ATOM 673 O O . LYS B 1 34 ? 16.598 -49.824 4.724 1.00 49.89 74 LYS B O 1
ATOM 679 N N . GLU B 1 35 ? 16.629 -47.816 5.704 1.00 41.34 75 GLU B N 1
ATOM 680 C CA . GLU B 1 35 ? 18.083 -47.801 5.740 1.00 45.91 75 GLU B CA 1
ATOM 681 C C . GLU B 1 35 ? 18.648 -48.454 6.992 1.00 48.03 75 GLU B C 1
ATOM 682 O O . GLU B 1 35 ? 19.756 -48.970 6.960 1.00 45.79 75 GLU B O 1
ATOM 688 N N . ARG B 1 36 ? 17.883 -48.443 8.080 1.00 41.58 76 ARG B N 1
ATOM 689 C CA . ARG B 1 36 ? 18.322 -49.042 9.348 1.00 42.59 76 ARG B CA 1
ATOM 690 C C . ARG B 1 36 ? 19.764 -48.661 9.711 1.00 48.96 76 ARG B C 1
ATOM 691 O O . ARG B 1 36 ? 20.627 -49.530 9.852 1.00 45.53 76 ARG B O 1
ATOM 699 N N . PRO B 1 37 ? 20.030 -47.357 9.854 1.00 45.81 77 PRO B N 1
ATOM 700 C CA . PRO B 1 37 ? 21.391 -46.903 10.136 1.00 46.09 77 PRO B CA 1
ATOM 701 C C . PRO B 1 37 ? 21.797 -47.241 11.568 1.00 46.30 77 PRO B C 1
ATOM 702 O O . PRO B 1 37 ? 20.932 -47.477 12.407 1.00 45.24 77 PRO B O 1
ATOM 706 N N . PRO B 1 38 ? 23.105 -47.258 11.847 1.00 48.00 78 PRO B N 1
ATOM 707 C CA . PRO B 1 38 ? 23.669 -47.574 13.168 1.00 52.92 78 PRO B CA 1
ATOM 708 C C . PRO B 1 38 ? 23.171 -46.711 14.347 1.00 50.33 78 PRO B C 1
ATOM 709 O O . PRO B 1 38 ? 23.057 -47.230 15.463 1.00 55.71 78 PRO B O 1
ATOM 713 N N . ASN B 1 39 ? 22.893 -45.433 14.117 1.00 43.31 79 ASN B N 1
ATOM 714 C CA . ASN B 1 39 ? 22.466 -44.527 15.191 1.00 40.97 79 ASN B CA 1
ATOM 715 C C . ASN B 1 39 ? 21.136 -43.879 14.825 1.00 38.05 79 ASN B C 1
ATOM 716 O O . ASN B 1 39 ? 21.100 -42.727 14.400 1.00 37.36 79 ASN B O 1
ATOM 721 N N . PRO B 1 40 ? 20.045 -44.627 14.987 1.00 35.45 80 PRO B N 1
ATOM 722 C CA . PRO B 1 40 ? 18.756 -44.223 14.411 1.00 34.00 80 PRO B CA 1
ATOM 723 C C . PRO B 1 40 ? 18.213 -42.885 14.920 1.00 33.95 80 PRO B C 1
ATOM 724 O O . PRO B 1 40 ? 17.533 -42.185 14.156 1.00 31.92 80 PRO B O 1
ATOM 728 N N . ILE B 1 41 ? 18.473 -42.536 16.178 1.00 31.93 81 ILE B N 1
ATOM 729 C CA . ILE B 1 41 ? 17.916 -41.294 16.710 1.00 31.89 81 ILE B CA 1
ATOM 730 C C . ILE B 1 41 ? 18.661 -40.115 16.080 1.00 35.02 81 ILE B C 1
ATOM 731 O O . ILE B 1 41 ? 18.049 -39.145 15.628 1.00 33.13 81 ILE B O 1
ATOM 736 N N . GLU B 1 42 ? 19.982 -40.222 16.037 1.00 32.47 82 GLU B N 1
ATOM 737 C CA . GLU B 1 42 ? 20.818 -39.230 15.363 1.00 32.69 82 GLU B CA 1
ATOM 738 C C . GLU B 1 42 ? 20.415 -39.099 13.894 1.00 30.43 82 GLU B C 1
ATOM 739 O O . GLU B 1 42 ? 20.253 -38.001 13.379 1.00 32.74 82 GLU B O 1
ATOM 745 N N . PHE B 1 43 ? 20.241 -40.232 13.219 1.00 29.80 83 PHE B N 1
ATOM 746 C CA . PHE B 1 43 ? 19.864 -40.205 11.816 1.00 29.95 83 PHE B CA 1
ATOM 747 C C . PHE B 1 43 ? 18.542 -39.465 11.610 1.00 30.23 83 PHE B C 1
ATOM 748 O O . PHE B 1 43 ? 18.369 -38.713 10.650 1.00 28.94 83 PHE B O 1
ATOM 756 N N . LEU B 1 44 ? 17.585 -39.731 12.485 1.00 28.50 84 LEU B N 1
ATOM 757 C CA . LEU B 1 44 ? 16.276 -39.108 12.342 1.00 28.22 84 LEU B CA 1
ATOM 758 C C . LEU B 1 44 ? 16.344 -37.597 12.578 1.00 29.48 84 LEU B C 1
ATOM 759 O O . LEU B 1 44 ? 15.743 -36.808 11.838 1.00 29.33 84 LEU B O 1
ATOM 764 N N . ALA B 1 45 ? 17.071 -37.178 13.607 1.00 30.44 85 ALA B N 1
ATOM 765 C CA . ALA B 1 45 ? 17.243 -35.741 13.836 1.00 31.43 85 ALA B CA 1
ATOM 766 C C . ALA B 1 45 ? 17.958 -35.083 12.660 1.00 32.62 85 ALA B C 1
ATOM 767 O O . ALA B 1 45 ? 17.571 -33.993 12.224 1.00 32.46 85 ALA B O 1
ATOM 769 N N . SER B 1 46 ? 19.005 -35.725 12.142 1.00 30.99 86 SER B N 1
ATOM 770 C CA . SER B 1 46 ? 19.692 -35.159 10.976 1.00 32.98 86 SER B CA 1
ATOM 771 C C . SER B 1 46 ? 18.762 -35.074 9.779 1.00 32.11 86 SER B C 1
ATOM 772 O O . SER B 1 46 ? 18.837 -34.125 8.992 1.00 32.59 86 SER B O 1
ATOM 775 N N . TYR B 1 47 ? 17.903 -36.079 9.622 1.00 31.59 87 TYR B N 1
ATOM 776 C CA . TYR B 1 47 ? 16.974 -36.087 8.505 1.00 29.77 87 TYR B CA 1
ATOM 777 C C . TYR B 1 47 ? 16.049 -34.866 8.586 1.00 29.82 87 TYR B C 1
ATOM 778 O O . TYR B 1 47 ? 15.799 -34.198 7.586 1.00 32.91 87 TYR B O 1
ATOM 787 N N . LEU B 1 48 ? 15.529 -34.593 9.777 1.00 29.36 88 LEU B N 1
ATOM 788 C CA . LEU B 1 48 ? 14.672 -33.427 9.994 1.00 29.51 88 LEU B CA 1
ATOM 789 C C . LEU B 1 48 ? 15.390 -32.125 9.632 1.00 34.39 88 LEU B C 1
ATOM 790 O O . LEU B 1 48 ? 14.861 -31.287 8.899 1.00 32.39 88 LEU B O 1
ATOM 795 N N . LEU B 1 49 ? 16.600 -31.951 10.152 1.00 32.70 89 LEU B N 1
ATOM 796 C CA . LEU B 1 49 ? 17.342 -30.714 9.869 1.00 36.68 89 LEU B CA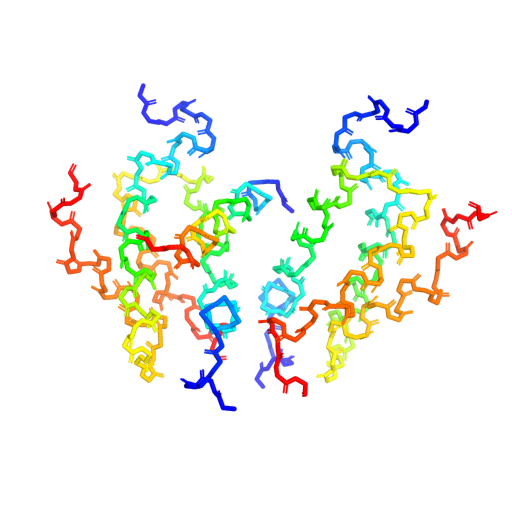 1
ATOM 797 C C . LEU B 1 49 ? 17.709 -30.597 8.399 1.00 39.27 89 LEU B C 1
ATOM 798 O O . LEU B 1 49 ? 17.696 -29.499 7.832 1.00 38.05 89 LEU B O 1
ATOM 803 N N . LYS B 1 50 ? 18.030 -31.720 7.766 1.00 34.68 90 LYS B N 1
ATOM 804 C CA . LYS B 1 50 ? 18.460 -31.674 6.375 1.00 36.23 90 LYS B CA 1
ATOM 805 C C . LYS B 1 50 ? 17.301 -31.404 5.425 1.00 39.97 90 LYS B C 1
ATOM 806 O O . LYS B 1 50 ? 17.490 -30.824 4.368 1.00 40.25 90 LYS B O 1
ATOM 812 N N . ASN B 1 51 ? 16.096 -31.809 5.803 1.00 31.80 91 ASN B N 1
ATOM 813 C CA . ASN B 1 51 ? 14.974 -31.709 4.882 1.00 36.51 91 ASN B CA 1
ATOM 814 C C . ASN B 1 51 ? 13.948 -30.638 5.249 1.00 38.54 91 ASN B C 1
ATOM 815 O O . ASN B 1 51 ? 12.959 -30.450 4.539 1.00 38.98 91 ASN B O 1
ATOM 820 N N . LYS B 1 52 ? 14.191 -29.914 6.335 1.00 37.09 92 LYS B N 1
ATOM 821 C CA . LYS B 1 52 ? 13.150 -29.044 6.858 1.00 41.19 92 LYS B CA 1
ATOM 822 C C . LYS B 1 52 ? 12.805 -27.911 5.894 1.00 43.82 92 LYS B C 1
ATOM 823 O O . LYS B 1 52 ? 11.674 -27.469 5.865 1.00 41.38 92 LYS B O 1
ATOM 829 N N . ALA B 1 53 ? 13.767 -27.471 5.090 1.00 45.83 93 ALA B N 1
ATOM 830 C CA . ALA B 1 53 ? 13.525 -26.383 4.135 1.00 51.14 93 ALA B CA 1
ATOM 831 C C . ALA B 1 53 ? 12.412 -26.724 3.149 1.00 53.47 93 ALA B C 1
ATOM 832 O O . ALA B 1 53 ? 11.707 -25.841 2.654 1.00 54.57 93 ALA B O 1
ATOM 834 N N . GLN B 1 54 ? 12.263 -28.012 2.867 1.00 46.30 94 GLN B N 1
ATOM 835 C CA . GLN B 1 54 ? 11.279 -28.482 1.908 1.00 51.14 94 GLN B CA 1
ATOM 836 C C . GLN B 1 54 ? 9.921 -28.744 2.538 1.00 52.14 94 GLN B C 1
ATOM 837 O O . GLN B 1 54 ? 8.985 -29.121 1.841 1.00 55.45 94 GLN B O 1
ATOM 843 N N . PHE B 1 55 ? 9.820 -28.554 3.850 1.00 47.30 95 PHE B N 1
ATOM 844 C CA . PHE B 1 55 ? 8.582 -28.839 4.568 1.00 46.33 95 PHE B CA 1
ATOM 845 C C . PHE B 1 55 ? 8.071 -27.640 5.348 1.00 51.24 95 PHE B C 1
ATOM 846 O O . PHE B 1 55 ? 7.047 -27.723 6.029 1.00 52.54 95 PHE B O 1
ATOM 854 N N . GLU B 1 56 ? 8.798 -26.535 5.259 1.00 55.58 96 GLU B N 1
ATOM 855 C CA . GLU B 1 56 ? 8.399 -25.302 5.925 1.00 66.52 96 GLU B CA 1
ATOM 856 C C . GLU B 1 56 ? 7.599 -24.407 4.984 1.00 74.99 96 GLU B C 1
ATOM 857 O O . GLU B 1 56 ? 6.401 -24.201 5.177 1.00 81.41 96 GLU B O 1
ATOM 863 N N . ASP C 1 7 ? -22.894 -46.516 34.333 1.00 89.36 47 ASP C N 1
ATOM 864 C CA . ASP C 1 7 ? -22.543 -47.539 33.353 1.00 90.15 47 ASP C CA 1
ATOM 865 C C . ASP C 1 7 ? -21.199 -47.236 32.690 1.00 83.21 47 ASP C C 1
ATOM 866 O O . ASP C 1 7 ? -20.981 -46.142 32.163 1.00 80.40 47 ASP C O 1
ATOM 871 N N . LEU C 1 8 ? -20.306 -48.220 32.711 1.00 76.57 48 LEU C N 1
ATOM 872 C CA . LEU C 1 8 ? -18.920 -48.011 32.308 1.00 71.42 48 LEU C CA 1
ATOM 873 C C . LEU C 1 8 ? -18.736 -47.772 30.813 1.00 72.05 48 LEU C C 1
ATOM 874 O O . LEU C 1 8 ? -17.921 -46.944 30.408 1.00 65.41 48 LEU C O 1
ATOM 879 N N . GLN C 1 9 ? -19.497 -48.492 29.995 1.00 77.79 49 GLN C N 1
ATOM 880 C CA . GLN C 1 9 ? -19.309 -48.453 28.546 1.00 80.33 49 GLN C CA 1
ATOM 881 C C . GLN C 1 9 ? -19.621 -47.088 27.930 1.00 79.36 49 GLN C C 1
ATOM 882 O O . GLN C 1 9 ? -19.210 -46.803 26.805 1.00 78.00 49 GLN C O 1
ATOM 888 N N . SER C 1 10 ? -20.341 -46.245 28.667 1.00 77.02 50 SER C N 1
ATOM 889 C CA . SER C 1 10 ? -20.742 -44.940 28.150 1.00 77.50 50 SER C CA 1
ATOM 890 C C . SER C 1 10 ? -19.950 -43.784 28.766 1.00 74.23 50 SER C C 1
ATOM 891 O O . SER C 1 10 ? -20.122 -42.635 28.368 1.00 73.28 50 SER C O 1
ATOM 894 N N . LEU C 1 11 ? -19.076 -44.085 29.724 1.00 68.15 51 LEU C N 1
ATOM 895 C CA . LEU C 1 11 ? -18.214 -43.056 30.297 1.00 61.29 51 LEU C CA 1
ATOM 896 C C . LEU C 1 11 ? -17.248 -42.515 29.255 1.00 55.45 51 LEU C C 1
ATOM 897 O O . LEU C 1 11 ? -16.844 -43.237 28.346 1.00 55.43 51 LEU C O 1
ATOM 902 N N . PRO C 1 12 ? -16.866 -41.240 29.391 1.00 56.86 52 PRO C N 1
ATOM 903 C CA . PRO C 1 12 ? -15.762 -40.690 28.599 1.00 57.59 52 PRO C CA 1
ATOM 904 C C . PRO C 1 12 ? -14.477 -41.459 28.888 1.00 52.52 52 PRO C C 1
ATOM 905 O O . PRO C 1 12 ? -14.310 -41.952 30.006 1.00 49.98 52 PRO C O 1
ATOM 909 N N . THR C 1 13 ? -13.602 -41.553 27.892 1.00 50.22 53 THR C N 1
ATOM 910 C CA . THR C 1 13 ? -12.336 -42.273 27.991 1.00 53.42 53 THR C CA 1
ATOM 911 C C . THR C 1 13 ? -11.582 -42.011 29.287 1.00 50.93 53 THR C C 1
ATOM 912 O O . THR C 1 13 ? -11.173 -42.944 29.967 1.00 45.81 53 THR C O 1
ATOM 916 N N . ARG C 1 14 ? -11.404 -40.739 29.628 1.00 49.65 54 ARG C N 1
ATOM 917 C CA . ARG C 1 14 ? -10.591 -40.390 30.782 1.00 49.87 54 ARG C CA 1
ATOM 918 C C . ARG C 1 14 ? -11.215 -40.907 32.071 1.00 44.69 54 ARG C C 1
ATOM 919 O O . ARG C 1 14 ? -10.529 -41.495 32.898 1.00 42.32 54 ARG C O 1
ATOM 927 N N . ALA C 1 15 ? -12.517 -40.694 32.238 1.00 44.40 55 ALA C N 1
ATOM 928 C CA . ALA C 1 15 ? -13.201 -41.187 33.423 1.00 47.36 55 ALA C CA 1
ATOM 929 C C . ALA C 1 15 ? -13.207 -42.716 33.449 1.00 43.58 55 ALA C C 1
ATOM 930 O O . ALA C 1 15 ? -13.110 -43.325 34.510 1.00 45.03 55 ALA C O 1
ATOM 932 N N . TYR C 1 16 ? -13.351 -43.325 32.275 1.00 42.99 56 TYR C N 1
ATOM 933 C CA . TYR C 1 16 ? -13.345 -44.783 32.179 1.00 41.49 56 TYR C CA 1
ATOM 934 C C . TYR C 1 16 ? -12.018 -45.335 32.678 1.00 39.36 56 TYR C C 1
ATOM 935 O O . TYR C 1 16 ? -11.980 -46.224 33.537 1.00 38.32 56 TYR C O 1
ATOM 944 N N . LEU C 1 17 ? -10.926 -44.804 32.143 1.00 35.85 57 LEU C N 1
ATOM 945 C CA . LEU C 1 17 ? -9.591 -45.285 32.532 1.00 33.87 57 LEU C CA 1
ATOM 946 C C . LEU C 1 17 ? -9.293 -44.979 33.991 1.00 34.07 57 LEU C C 1
ATOM 947 O O . LEU C 1 17 ? -8.733 -45.817 34.703 1.00 31.36 57 LEU C O 1
ATOM 952 N N . ASP C 1 18 ? -9.669 -43.776 34.437 1.00 33.74 58 ASP C N 1
ATOM 953 C CA . ASP C 1 18 ? -9.385 -43.343 35.806 1.00 36.23 58 ASP C CA 1
ATOM 954 C C . ASP C 1 18 ? -10.014 -44.273 36.836 1.00 38.74 58 ASP C C 1
ATOM 955 O O . ASP C 1 18 ? -9.501 -44.435 37.945 1.00 36.27 58 ASP C O 1
ATOM 960 N N . GLN C 1 19 ? -11.143 -44.868 36.466 1.00 38.76 59 GLN C N 1
ATOM 961 C CA . GLN C 1 19 ? -11.898 -45.723 37.378 1.00 40.92 59 GLN C CA 1
ATOM 962 C C . GLN C 1 19 ? -11.409 -47.170 37.341 1.00 36.55 59 GLN C C 1
ATOM 963 O O . GLN C 1 19 ? -11.463 -47.879 38.344 1.00 38.79 59 GLN C O 1
ATOM 969 N N . THR C 1 20 ? -10.945 -47.616 36.179 1.00 33.76 60 THR C N 1
ATOM 970 C CA . THR C 1 20 ? -10.676 -49.045 36.003 1.00 34.95 60 THR C CA 1
ATOM 971 C C . THR C 1 20 ? -9.207 -49.469 36.177 1.00 35.89 60 THR C C 1
ATOM 972 O O . THR C 1 20 ? -8.918 -50.475 36.844 1.00 31.44 60 THR C O 1
ATOM 976 N N . VAL C 1 21 ? -8.277 -48.723 35.584 1.00 30.57 61 VAL C N 1
ATOM 977 C CA . VAL C 1 21 ? -6.873 -49.184 35.573 1.00 26.40 61 VAL C CA 1
ATOM 978 C C . VAL C 1 21 ? -5.827 -48.174 36.046 1.00 29.54 61 VAL C C 1
ATOM 979 O O . VAL C 1 21 ? -4.719 -48.559 36.411 1.00 28.00 61 VAL C O 1
ATOM 983 N N . VAL C 1 22 ? -6.160 -46.891 36.051 1.00 31.48 62 VAL C N 1
ATOM 984 C CA . VAL C 1 22 ? -5.164 -45.885 36.430 1.00 29.02 62 VAL C CA 1
ATOM 985 C C . VAL C 1 22 ? -4.619 -46.060 37.857 1.00 28.54 62 VAL C C 1
ATOM 986 O O . VAL C 1 22 ? -3.400 -46.002 38.056 1.00 30.25 62 VAL C O 1
ATOM 990 N N . PRO C 1 23 ? -5.497 -46.303 38.848 1.00 27.94 63 PRO C N 1
ATOM 991 C CA . PRO C 1 23 ? -4.952 -46.474 40.195 1.00 29.85 63 PRO C CA 1
ATOM 992 C C . PRO C 1 23 ? -3.958 -47.635 40.339 1.00 35.57 63 PRO C C 1
ATOM 993 O O . PRO C 1 23 ? -2.905 -47.427 40.912 1.00 30.87 63 PRO C O 1
ATOM 997 N N . ILE C 1 24 ? -4.280 -48.825 39.844 1.00 32.35 64 ILE C N 1
ATOM 998 C CA . ILE C 1 24 ? -3.361 -49.946 39.997 1.00 32.96 64 ILE C CA 1
ATOM 999 C C . ILE C 1 24 ? -2.118 -49.711 39.132 1.00 34.20 64 ILE C C 1
ATOM 1000 O O . ILE C 1 24 ? -1.012 -50.095 39.507 1.00 31.68 64 ILE C O 1
ATOM 1005 N N A LEU C 1 25 ? -2.292 -49.066 37.980 0.54 30.77 65 LEU C N 1
ATOM 1006 N N B LEU C 1 25 ? -2.305 -49.047 37.995 0.46 30.92 65 LEU C N 1
ATOM 1007 C CA A LEU C 1 25 ? -1.150 -48.773 37.115 0.54 30.15 65 LEU C CA 1
ATOM 1008 C CA B LEU C 1 25 ? -1.196 -48.762 37.095 0.46 30.43 65 LEU C CA 1
ATOM 1009 C C A LEU C 1 25 ? -0.161 -47.827 37.783 0.54 31.47 65 LEU C C 1
ATOM 1010 C C B LEU C 1 25 ? -0.183 -47.805 37.726 0.46 31.14 65 LEU C C 1
ATOM 1011 O O A LEU C 1 25 ? 1.048 -48.057 37.751 0.54 29.96 65 LEU C O 1
ATOM 1012 O O B LEU C 1 25 ? 1.023 -48.017 37.622 0.46 28.97 65 LEU C O 1
ATOM 1021 N N . LEU C 1 26 ? -0.667 -46.751 38.382 1.00 30.78 66 LEU C N 1
ATOM 1022 C CA . LEU C 1 26 ? 0.230 -45.807 39.068 1.00 30.94 66 LEU C CA 1
ATOM 1023 C C . LEU C 1 26 ? 0.994 -46.480 40.202 1.00 30.27 66 LEU C C 1
ATOM 1024 O O . LEU C 1 26 ? 2.188 -46.245 40.394 1.00 31.57 66 LEU C O 1
ATOM 1029 N N . GLN C 1 27 ? 0.280 -47.288 40.974 1.00 28.83 67 GLN C N 1
ATOM 1030 C CA . GLN C 1 27 ? 0.883 -48.095 42.025 1.00 32.63 67 GLN C CA 1
ATOM 1031 C C . GLN C 1 27 ? 1.969 -48.991 41.411 1.00 34.37 67 GLN C C 1
ATOM 1032 O O . GLN C 1 27 ? 3.090 -49.061 41.917 1.00 32.96 67 GLN C O 1
ATOM 1038 N N . GLY C 1 28 ? 1.647 -49.655 40.303 1.00 33.13 68 GLY C N 1
ATOM 1039 C CA . GLY C 1 28 ? 2.609 -50.536 39.648 1.00 30.22 68 GLY C CA 1
ATOM 1040 C C . GLY C 1 28 ? 3.834 -49.827 39.082 1.00 31.70 68 GLY C C 1
ATOM 1041 O O . GLY C 1 28 ? 4.949 -50.317 39.197 1.00 28.84 68 GLY C O 1
ATOM 1042 N N . LEU C 1 29 ? 3.630 -48.665 38.475 1.00 27.45 69 LEU C N 1
ATOM 1043 C CA . LEU C 1 29 ? 4.739 -47.878 37.942 1.00 28.57 69 LEU C CA 1
ATOM 1044 C C . LEU C 1 29 ? 5.689 -47.407 39.035 1.00 30.92 69 LEU C C 1
ATOM 1045 O O . LEU C 1 29 ? 6.894 -47.290 38.807 1.00 32.98 69 LEU C O 1
ATOM 1050 N N . ALA C 1 30 ? 5.132 -47.111 40.206 1.00 30.95 70 ALA C N 1
ATOM 1051 C CA . ALA C 1 30 ? 5.928 -46.681 41.352 1.00 33.79 70 ALA C CA 1
ATOM 1052 C C . ALA C 1 30 ? 6.844 -47.805 41.815 1.00 38.35 70 ALA C C 1
ATOM 1053 O O . ALA C 1 30 ? 8.015 -47.587 42.132 1.00 35.60 70 ALA C O 1
ATOM 1055 N N . VAL C 1 31 ? 6.299 -49.016 41.866 1.00 33.18 71 VAL C N 1
ATOM 1056 C CA . VAL C 1 31 ? 7.087 -50.170 42.282 1.00 31.97 71 VAL C CA 1
ATOM 1057 C C . VAL C 1 31 ? 8.142 -50.488 41.226 1.00 34.13 71 VAL C C 1
ATOM 1058 O O . VAL C 1 31 ? 9.295 -50.744 41.551 1.00 35.66 71 VAL C O 1
ATOM 1062 N N . LEU C 1 32 ? 7.739 -50.447 39.957 1.00 31.06 72 LEU C N 1
ATOM 1063 C CA . LEU C 1 32 ? 8.667 -50.689 38.851 1.00 33.89 72 LEU C CA 1
ATOM 1064 C C . LEU C 1 32 ? 9.873 -49.748 38.923 1.00 36.08 72 LEU C C 1
ATOM 1065 O O . LEU C 1 32 ? 11.026 -50.183 38.839 1.00 39.47 72 LEU C O 1
ATOM 1070 N N . ALA C 1 33 ? 9.606 -48.456 39.092 1.00 35.59 73 ALA C N 1
ATOM 1071 C CA . ALA C 1 33 ? 10.678 -47.460 39.099 1.00 40.35 73 ALA C CA 1
ATOM 1072 C C . ALA C 1 33 ? 11.609 -47.647 40.292 1.00 45.32 73 ALA C C 1
ATOM 1073 O O . ALA C 1 33 ? 12.801 -47.355 40.209 1.00 46.80 73 ALA C O 1
ATOM 1075 N N . LYS C 1 34 ? 11.066 -48.145 41.398 1.00 42.01 74 LYS C N 1
ATOM 1076 C CA . LYS C 1 34 ? 11.871 -48.355 42.589 1.00 47.24 74 LYS C CA 1
ATOM 1077 C C . LYS C 1 34 ? 12.748 -49.582 42.424 1.00 50.38 74 LYS C C 1
ATOM 1078 O O . LYS C 1 34 ? 13.902 -49.589 42.833 1.00 52.96 74 LYS C O 1
ATOM 1084 N N . GLU C 1 35 ? 12.202 -50.617 41.803 1.00 44.55 75 GLU C N 1
ATOM 1085 C CA . GLU C 1 35 ? 12.886 -51.899 41.769 1.00 48.71 75 GLU C CA 1
ATOM 1086 C C . GLU C 1 35 ? 13.731 -52.075 40.515 1.00 49.74 75 GLU C C 1
ATOM 1087 O O . GLU C 1 35 ? 14.737 -52.773 40.549 1.00 49.65 75 GLU C O 1
ATOM 1093 N N . ARG C 1 36 ? 13.320 -51.434 39.422 1.00 45.58 76 ARG C N 1
ATOM 1094 C CA . ARG C 1 36 ? 14.001 -51.532 38.123 1.00 49.86 76 ARG C CA 1
ATOM 1095 C C . ARG C 1 36 ? 14.405 -52.957 37.719 1.00 52.35 76 ARG C C 1
ATOM 1096 O O . ARG C 1 36 ? 15.581 -53.226 37.482 1.00 50.53 76 ARG C O 1
ATOM 1104 N N . PRO C 1 37 ? 13.429 -53.871 37.626 1.00 51.37 77 PRO C N 1
ATOM 1105 C CA . PRO C 1 37 ? 13.728 -55.264 37.282 1.00 42.89 77 PRO C CA 1
ATOM 1106 C C . PRO C 1 37 ? 14.206 -55.403 35.834 1.00 44.29 77 PRO C C 1
ATOM 1107 O O . PRO C 1 37 ? 14.003 -54.489 35.035 1.00 46.83 77 PRO C O 1
ATOM 1111 N N . PRO C 1 38 ? 14.831 -56.541 35.491 1.00 54.05 78 PRO C N 1
ATOM 1112 C CA . PRO C 1 38 ? 15.388 -56.759 34.147 1.00 55.32 78 PRO C CA 1
ATOM 1113 C C . PRO C 1 38 ? 14.362 -56.857 33.004 1.00 54.28 78 PRO C C 1
ATOM 1114 O O . PRO C 1 38 ? 14.729 -56.646 31.842 1.00 54.78 78 PRO C O 1
ATOM 1118 N N . ASN C 1 39 ? 13.113 -57.182 33.324 1.00 43.41 79 ASN C N 1
ATOM 1119 C CA . ASN C 1 39 ? 12.069 -57.347 32.317 1.00 40.59 79 ASN C CA 1
ATOM 1120 C C . ASN C 1 39 ? 10.872 -56.488 32.685 1.00 39.38 79 ASN C C 1
ATOM 1121 O O . ASN C 1 39 ? 9.848 -57.015 33.099 1.00 38.73 79 ASN C O 1
ATOM 1126 N N . PRO C 1 40 ? 10.992 -55.166 32.520 1.00 34.00 80 PRO C N 1
ATOM 1127 C CA . PRO C 1 40 ? 9.995 -54.260 33.096 1.00 29.93 80 PRO C CA 1
ATOM 1128 C C . PRO C 1 40 ? 8.574 -54.458 32.572 1.00 33.28 80 PRO C C 1
ATOM 1129 O O . PRO C 1 40 ? 7.626 -54.272 33.339 1.00 31.36 80 PRO C O 1
ATOM 1133 N N . ILE C 1 41 ? 8.414 -54.801 31.299 1.00 31.88 81 ILE C N 1
ATOM 1134 C CA . ILE C 1 41 ? 7.057 -54.936 30.758 1.00 31.05 81 ILE C CA 1
ATOM 1135 C C . ILE C 1 41 ? 6.399 -56.175 31.374 1.00 29.85 81 ILE C C 1
ATOM 1136 O O . ILE C 1 41 ? 5.264 -56.125 31.839 1.00 31.4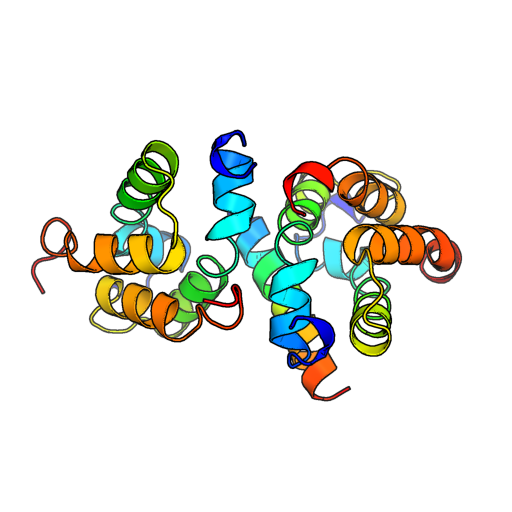0 81 ILE C O 1
ATOM 1141 N N . GLU C 1 42 ? 7.150 -57.270 31.431 1.00 29.79 82 GLU C N 1
ATOM 1142 C CA . GLU C 1 42 ? 6.697 -58.496 32.095 1.00 29.09 82 GLU C CA 1
ATOM 1143 C C . GLU C 1 42 ? 6.392 -58.277 33.556 1.00 30.81 82 GLU C C 1
ATOM 1144 O O . GLU C 1 42 ? 5.388 -58.765 34.063 1.00 30.32 82 GLU C O 1
ATOM 1150 N N . PHE C 1 43 ? 7.265 -57.534 34.227 1.00 29.65 83 PHE C N 1
ATOM 1151 C CA . PHE C 1 43 ? 7.076 -57.208 35.631 1.00 31.44 83 PHE C CA 1
ATOM 1152 C C . PHE C 1 43 ? 5.766 -56.451 35.844 1.00 30.97 83 PHE C C 1
ATOM 1153 O O . PHE C 1 43 ? 5.017 -56.729 36.780 1.00 28.86 83 PHE C O 1
ATOM 1161 N N . LEU C 1 44 ? 5.507 -55.468 34.987 1.00 27.34 84 LEU C N 1
ATOM 1162 C CA . LEU C 1 44 ? 4.297 -54.669 35.124 1.00 27.99 84 LEU C CA 1
ATOM 1163 C C . LEU C 1 44 ? 3.032 -55.492 34.856 1.00 29.41 84 LEU C C 1
ATOM 1164 O O . LEU C 1 44 ? 2.030 -55.334 35.553 1.00 30.72 84 LEU C O 1
ATOM 1169 N N . ALA C 1 45 ? 3.079 -56.384 33.866 1.00 28.94 85 ALA C N 1
ATOM 1170 C CA . ALA C 1 45 ? 1.945 -57.285 33.620 1.00 30.27 85 ALA C CA 1
ATOM 1171 C C . ALA C 1 45 ? 1.680 -58.185 34.815 1.00 29.87 85 ALA C C 1
ATOM 1172 O O . ALA C 1 45 ? 0.533 -58.365 35.221 1.00 29.68 85 ALA C O 1
ATOM 1174 N N . SER C 1 46 ? 2.738 -58.769 35.377 1.00 29.31 86 SER C N 1
ATOM 1175 C CA . SER C 1 46 ? 2.573 -59.610 36.565 1.00 31.69 86 SER C CA 1
ATOM 1176 C C . SER C 1 46 ? 2.077 -58.793 37.742 1.00 31.96 86 SER C C 1
ATOM 1177 O O . SER C 1 46 ? 1.290 -59.289 38.555 1.00 32.82 86 SER C O 1
ATOM 1180 N N . TYR C 1 47 ? 2.549 -57.552 37.851 1.00 28.71 87 TYR C N 1
ATOM 1181 C CA . TYR C 1 47 ? 2.114 -56.705 38.966 1.00 25.69 87 TYR C CA 1
ATOM 1182 C C . TYR C 1 47 ? 0.607 -56.513 38.893 1.00 31.14 87 TYR C C 1
ATOM 1183 O O . TYR C 1 47 ? -0.093 -56.623 39.898 1.00 30.78 87 TYR C O 1
ATOM 1192 N N . LEU C 1 48 ? 0.109 -56.221 37.695 1.00 30.45 88 LEU C N 1
ATOM 1193 C CA . LEU C 1 48 ? -1.319 -56.025 37.490 1.00 29.78 88 LEU C CA 1
ATOM 1194 C C . LEU C 1 48 ? -2.141 -57.238 37.916 1.00 33.75 88 LEU C C 1
ATOM 1195 O O . LEU C 1 48 ? -3.165 -57.092 38.592 1.00 31.95 88 LEU C O 1
ATOM 1200 N N . LEU C 1 49 ? -1.719 -58.431 37.495 1.00 31.00 89 LEU C N 1
ATOM 1201 C CA . LEU C 1 49 ? -2.470 -59.648 37.827 1.00 31.07 89 LEU C CA 1
ATOM 1202 C C . LEU C 1 49 ? -2.350 -60.019 39.300 1.00 33.75 89 LEU C C 1
ATOM 1203 O O . LEU C 1 49 ? -3.299 -60.524 39.903 1.00 35.54 89 LEU C O 1
ATOM 1208 N N . LYS C 1 50 ? -1.190 -59.755 39.887 1.00 32.73 90 LYS C N 1
ATOM 1209 C CA . LYS C 1 50 ? -0.983 -60.059 41.298 1.00 32.41 90 LYS C CA 1
ATOM 1210 C C . LYS C 1 50 ? -1.773 -59.135 42.210 1.00 39.23 90 LYS C C 1
ATOM 1211 O O . LYS C 1 50 ? -2.141 -59.516 43.308 1.00 37.83 90 LYS C O 1
ATOM 1217 N N . ASN C 1 51 ? -2.048 -57.917 41.762 1.00 31.94 91 ASN C N 1
ATOM 1218 C CA . ASN C 1 51 ? -2.710 -56.973 42.652 1.00 34.72 91 ASN C CA 1
ATOM 1219 C C . ASN C 1 51 ? -4.127 -56.593 42.236 1.00 36.82 91 ASN C C 1
ATOM 1220 O O . ASN C 1 51 ? -4.756 -55.748 42.876 1.00 36.23 91 ASN C O 1
ATOM 1225 N N A LYS C 1 52 ? -4.638 -57.225 41.186 0.54 34.05 92 LYS C N 1
ATOM 1226 N N B LYS C 1 52 ? -4.638 -57.223 41.185 0.46 34.25 92 LYS C N 1
ATOM 1227 C CA A LYS C 1 52 ? -5.917 -56.805 40.623 0.54 36.52 92 LYS C CA 1
ATOM 1228 C CA B LYS C 1 52 ? -5.917 -56.805 40.620 0.46 36.52 92 LYS C CA 1
ATOM 1229 C C A LYS C 1 52 ? -7.056 -56.965 41.621 0.54 37.36 92 LYS C C 1
ATOM 1230 C C B LYS C 1 52 ? -7.060 -56.968 41.616 0.46 37.48 92 LYS C C 1
ATOM 1231 O O A LYS C 1 52 ? -7.984 -56.163 41.626 0.54 39.55 92 LYS C O 1
ATOM 1232 O O B LYS C 1 52 ? -7.994 -56.173 41.616 0.46 39.43 92 LYS C O 1
ATOM 1243 N N . ALA C 1 53 ? -6.973 -57.980 42.476 1.00 38.05 93 ALA C N 1
ATOM 1244 C CA . ALA C 1 53 ? -8.018 -58.225 43.470 1.00 44.24 93 ALA C CA 1
ATOM 1245 C C . ALA C 1 53 ? -8.163 -57.086 44.494 1.00 43.38 93 ALA C C 1
ATOM 1246 O O . ALA C 1 53 ? -9.218 -56.935 45.111 1.00 44.68 93 ALA C O 1
ATOM 1248 N N A GLN C 1 54 ? -7.103 -56.302 44.684 0.64 39.21 94 GLN C N 1
ATOM 1249 N N B GLN C 1 54 ? -7.119 -56.285 44.665 0.36 39.90 94 GLN C N 1
ATOM 1250 C CA A GLN C 1 54 ? -7.184 -55.092 45.511 0.64 41.07 94 GLN C CA 1
ATOM 1251 C CA B GLN C 1 54 ? -7.227 -55.111 45.523 0.36 41.04 94 GLN C CA 1
ATOM 1252 C C A GLN C 1 54 ? -8.197 -54.101 44.942 0.64 42.43 94 GLN C C 1
ATOM 1253 C C B GLN C 1 54 ? -8.211 -54.101 44.943 0.36 42.10 94 GLN C C 1
ATOM 1254 O O A GLN C 1 54 ? -8.968 -53.487 45.679 0.64 43.92 94 GLN C O 1
ATOM 1255 O O B GLN C 1 54 ? -8.982 -53.481 45.672 0.36 43.68 94 GLN C O 1
ATOM 1266 N N . PHE C 1 55 ? -8.180 -53.946 43.624 1.00 39.57 95 PHE C N 1
ATOM 1267 C CA . PHE C 1 55 ? -8.922 -52.867 42.965 1.00 37.92 95 PHE C CA 1
ATOM 1268 C C . PHE C 1 55 ? -10.226 -53.283 42.314 1.00 43.60 95 PHE C C 1
ATOM 1269 O O . PHE C 1 55 ? -10.999 -52.430 41.874 1.00 43.16 95 PHE C O 1
ATOM 1277 N N . GLU C 1 56 ? -10.467 -54.587 42.234 1.00 44.22 96 GLU C N 1
ATOM 1278 C CA . GLU C 1 56 ? -11.754 -55.088 41.736 1.00 50.36 96 GLU C CA 1
ATOM 1279 C C . GLU C 1 56 ? -12.138 -56.424 42.375 1.00 57.29 96 GLU C C 1
ATOM 1280 O O . GLU C 1 56 ? -11.281 -57.156 42.867 1.00 58.67 96 GLU C O 1
ATOM 1286 N N . ASP C 1 57 ? -13.431 -56.736 42.378 1.00 66.23 97 ASP C N 1
ATOM 1287 C CA . ASP C 1 57 ? -13.899 -58.002 42.948 1.00 78.71 97 ASP C CA 1
ATOM 1288 C C . ASP C 1 57 ? -14.487 -58.916 41.869 1.00 81.57 97 ASP C C 1
ATOM 1289 O O . ASP C 1 57 ? -15.505 -59.573 42.086 1.00 84.03 97 ASP C O 1
ATOM 1294 N N . ARG C 1 58 ? -13.815 -58.953 40.718 1.00 83.32 98 ARG C N 1
ATOM 1295 C CA . ARG C 1 58 ? -14.241 -59.688 39.516 1.00 86.39 98 ARG C CA 1
ATOM 1296 C C . ARG C 1 58 ? -15.469 -59.040 38.890 1.00 86.57 98 ARG C C 1
ATOM 1297 O O . ARG C 1 58 ? -15.341 -58.077 38.133 1.00 84.82 98 ARG C O 1
ATOM 1305 N N . ASP D 1 7 ? 23.326 -48.460 33.379 1.00 99.35 47 ASP D N 1
ATOM 1306 C CA . ASP D 1 7 ? 22.726 -47.553 32.405 1.00 98.87 47 ASP D CA 1
ATOM 1307 C C . ASP D 1 7 ? 21.280 -47.212 32.766 1.00 86.47 47 ASP D C 1
ATOM 1308 O O . ASP D 1 7 ? 20.993 -46.118 33.257 1.00 79.97 47 ASP D O 1
ATOM 1313 N N . LEU D 1 8 ? 20.377 -48.156 32.520 0.90 79.00 48 LEU D N 1
ATOM 1314 C CA . LEU D 1 8 ? 18.953 -47.961 32.775 0.92 72.57 48 LEU D CA 1
ATOM 1315 C C . LEU D 1 8 ? 18.671 -47.662 34.245 1.00 71.53 48 LEU D C 1
ATOM 1316 O O . LEU D 1 8 ? 17.842 -46.811 34.570 1.00 66.20 48 LEU D O 1
ATOM 1321 N N . GLN D 1 9 ? 19.378 -48.352 35.133 1.00 76.51 49 GLN D N 1
ATOM 1322 C CA . GLN D 1 9 ? 19.159 -48.198 36.568 1.00 80.58 49 GLN D CA 1
ATOM 1323 C C . GLN D 1 9 ? 19.604 -46.832 37.092 1.00 82.32 49 GLN D C 1
ATOM 1324 O O . GLN D 1 9 ? 19.238 -46.439 38.201 1.00 83.55 49 GLN D O 1
ATOM 1330 N N . SER D 1 10 ? 20.386 -46.109 36.295 1.00 80.87 50 SER D N 1
ATOM 1331 C CA . SER D 1 10 ? 20.888 -44.800 36.705 1.00 83.50 50 SER D CA 1
ATOM 1332 C C . SER D 1 10 ? 19.962 -43.676 36.253 1.00 79.19 50 SER D C 1
ATOM 1333 O O . SER D 1 10 ? 20.047 -42.556 36.757 1.00 80.24 50 SER D O 1
ATOM 1336 N N . LEU D 1 11 ? 19.079 -43.978 35.304 1.00 68.98 51 LEU D N 1
ATOM 1337 C CA . LEU D 1 11 ? 18.166 -42.974 34.770 1.00 63.16 51 LEU D CA 1
ATOM 1338 C C . LEU D 1 11 ? 17.220 -42.458 35.839 1.00 56.42 51 LEU D C 1
ATOM 1339 O O . LEU D 1 11 ? 16.822 -43.211 36.730 1.00 58.15 51 LEU D O 1
ATOM 1344 N N . PRO D 1 12 ? 16.837 -41.177 35.741 1.00 59.01 52 PRO D N 1
ATOM 1345 C CA . PRO D 1 12 ? 15.737 -40.641 36.551 1.00 58.27 52 PRO D CA 1
ATOM 1346 C C . PRO D 1 12 ? 14.454 -41.424 36.273 1.00 55.08 52 PRO D C 1
ATOM 1347 O O . PRO D 1 12 ? 14.334 -41.992 35.189 1.00 52.03 52 PRO D O 1
ATOM 1351 N N . THR D 1 13 ? 13.532 -41.450 37.231 1.00 53.63 53 THR D N 1
ATOM 1352 C CA . THR D 1 13 ? 12.273 -42.177 37.103 1.00 54.97 53 THR D CA 1
ATOM 1353 C C . THR D 1 13 ? 11.602 -41.945 35.761 1.00 51.98 53 THR D C 1
ATOM 1354 O O . THR D 1 13 ? 11.315 -42.896 35.035 1.00 45.40 53 THR D O 1
ATOM 1358 N N . ARG D 1 14 ? 11.374 -40.675 35.434 1.00 47.36 54 ARG D N 1
ATOM 1359 C CA . ARG D 1 14 ? 10.610 -40.314 34.246 1.00 46.78 54 ARG D CA 1
ATOM 1360 C C . ARG D 1 14 ? 11.243 -40.885 32.983 1.00 45.42 54 ARG D C 1
ATOM 1361 O O . ARG D 1 14 ? 10.559 -41.482 32.159 1.00 42.72 54 ARG D O 1
ATOM 1369 N N . ALA D 1 15 ? 12.553 -40.719 32.840 1.00 45.52 55 ALA D N 1
ATOM 1370 C CA . ALA D 1 15 ? 13.247 -41.239 31.668 1.00 47.74 55 ALA D CA 1
ATOM 1371 C C . ALA D 1 15 ? 13.206 -42.767 31.629 1.00 43.98 55 ALA D C 1
ATOM 1372 O O . ALA D 1 15 ? 13.059 -43.365 30.560 1.00 45.86 55 ALA D O 1
ATOM 1374 N N . TYR D 1 16 ? 13.373 -43.388 32.792 1.00 44.27 56 TYR D N 1
ATOM 1375 C CA . TYR D 1 16 ? 13.338 -44.844 32.887 1.00 43.93 56 TYR D CA 1
ATOM 1376 C C . TYR D 1 16 ? 12.000 -45.376 32.388 1.00 39.68 56 TYR D C 1
ATOM 1377 O O . TYR D 1 16 ? 11.947 -46.259 31.532 1.00 38.13 56 TYR D O 1
ATOM 1386 N N . LEU D 1 17 ? 10.920 -44.831 32.928 1.00 35.84 57 LEU D N 1
ATOM 1387 C CA . LEU D 1 17 ? 9.579 -45.309 32.571 1.00 33.94 57 LEU D CA 1
ATOM 1388 C C . LEU D 1 17 ? 9.253 -44.989 31.112 1.00 33.76 57 LEU D C 1
ATOM 1389 O O . LEU D 1 17 ? 8.640 -45.797 30.410 1.00 31.68 57 LEU D O 1
ATOM 1394 N N . ASP D 1 18 ? 9.673 -43.808 30.653 1.00 34.26 58 ASP D N 1
ATOM 1395 C CA . ASP D 1 18 ? 9.375 -43.364 29.284 1.00 33.45 58 ASP D CA 1
ATOM 1396 C C . ASP D 1 18 ? 10.014 -44.290 28.270 1.00 39.92 58 ASP D C 1
ATOM 1397 O O . ASP D 1 18 ? 9.523 -44.458 27.150 1.00 36.17 58 ASP D O 1
ATOM 1402 N N . GLN D 1 19 ? 11.136 -44.880 28.663 1.00 38.00 59 GLN D N 1
ATOM 1403 C CA . GLN D 1 19 ? 11.899 -45.717 27.748 1.00 40.05 59 GLN D CA 1
ATOM 1404 C C . GLN D 1 19 ? 11.439 -47.169 27.797 1.00 39.22 59 GLN D C 1
ATOM 1405 O O . GLN D 1 19 ? 11.534 -47.889 26.804 1.00 41.88 59 GLN D O 1
ATOM 1411 N N . THR D 1 20 ? 10.943 -47.609 28.951 1.00 33.75 60 THR D N 1
ATOM 1412 C CA . THR D 1 20 ? 10.655 -49.036 29.122 1.00 35.03 60 THR D CA 1
ATOM 1413 C C . THR D 1 20 ? 9.191 -49.442 28.919 1.00 36.74 60 THR D C 1
ATOM 1414 O O . THR D 1 20 ? 8.907 -50.440 28.250 1.00 33.07 60 THR D O 1
ATOM 1418 N N . VAL D 1 21 ? 8.256 -48.693 29.499 1.00 31.93 61 VAL D N 1
ATOM 1419 C CA . VAL D 1 21 ? 6.865 -49.166 29.526 1.00 29.12 61 VAL D CA 1
ATOM 1420 C C . VAL D 1 21 ? 5.834 -48.134 29.065 1.00 29.03 61 VAL D C 1
ATOM 1421 O O . VAL D 1 21 ? 4.714 -48.498 28.686 1.00 29.24 61 VAL D O 1
ATOM 1425 N N . VAL D 1 22 ? 6.185 -46.854 29.070 1.00 29.69 62 VAL D N 1
ATOM 1426 C CA . VAL D 1 22 ? 5.190 -45.851 28.668 1.00 27.03 62 VAL D CA 1
ATOM 1427 C C . VAL D 1 22 ? 4.657 -46.045 27.235 1.00 29.43 62 VAL D C 1
ATOM 1428 O O . VAL D 1 22 ? 3.441 -45.958 27.019 1.00 29.76 62 VAL D O 1
ATOM 1432 N N . PRO D 1 23 ? 5.541 -46.331 26.256 1.00 29.20 63 PRO D N 1
ATOM 1433 C CA . PRO D 1 23 ? 4.986 -46.504 24.910 1.00 29.81 63 PRO D CA 1
ATOM 1434 C C . PRO D 1 23 ? 3.989 -47.662 24.785 1.00 31.86 63 PRO D C 1
ATOM 1435 O O . PRO D 1 23 ? 2.933 -47.476 24.203 1.00 29.36 63 PRO D O 1
ATOM 1439 N N . ILE D 1 24 ? 4.310 -48.839 25.305 1.00 30.09 64 ILE D N 1
ATOM 1440 C CA . ILE D 1 24 ? 3.402 -49.963 25.141 1.00 30.32 64 ILE D CA 1
ATOM 1441 C C . ILE D 1 24 ? 2.146 -49.722 25.983 1.00 28.47 64 ILE D C 1
ATOM 1442 O O . ILE D 1 24 ? 1.043 -50.113 25.597 1.00 29.18 64 ILE D O 1
ATOM 1447 N N A LEU D 1 25 ? 2.306 -49.059 27.127 0.53 27.34 65 LEU D N 1
ATOM 1448 N N B LEU D 1 25 ? 2.322 -49.041 27.110 0.47 27.30 65 LEU D N 1
ATOM 1449 C CA A LEU D 1 25 ? 1.155 -48.746 27.979 0.53 25.01 65 LEU D CA 1
ATOM 1450 C CA B LEU D 1 25 ? 1.206 -48.728 27.994 0.47 25.60 65 LEU D CA 1
ATOM 1451 C C A LEU D 1 25 ? 0.157 -47.819 27.299 0.53 27.55 65 LEU D C 1
ATOM 1452 C C B LEU D 1 25 ? 0.180 -47.806 27.337 0.47 27.36 65 LEU D C 1
ATOM 1453 O O A LEU D 1 25 ? -1.049 -48.059 27.344 0.53 26.53 65 LEU D O 1
ATOM 1454 O O B LEU D 1 25 ? -1.023 -48.046 27.428 0.47 26.28 65 LEU D O 1
ATOM 1463 N N . LEU D 1 26 ? 0.649 -46.752 26.676 1.00 27.80 66 LEU D N 1
ATOM 1464 C CA . LEU D 1 26 ? -0.261 -45.813 26.003 1.00 26.46 66 LEU D CA 1
ATOM 1465 C C . LEU D 1 26 ? -1.019 -46.495 24.871 1.00 29.74 66 LEU D C 1
ATOM 1466 O O . LEU D 1 26 ? -2.208 -46.270 24.664 1.00 30.08 66 LEU D O 1
ATOM 1471 N N . GLN D 1 27 ? -0.300 -47.317 24.124 1.00 29.48 67 GLN D N 1
ATOM 1472 C CA . GLN D 1 27 ? -0.907 -48.118 23.076 1.00 31.58 67 GLN D CA 1
ATOM 1473 C C . GLN D 1 27 ? -2.000 -49.022 23.670 1.00 33.27 67 GLN D C 1
ATOM 1474 O O . GLN D 1 27 ? -3.121 -49.104 23.141 1.00 32.13 67 GLN D O 1
ATOM 1480 N N . GLY D 1 28 ? -1.683 -49.686 24.781 1.00 31.50 68 GLY D N 1
ATOM 1481 C CA . GLY D 1 28 ? -2.651 -50.556 25.446 1.00 29.40 68 GLY D CA 1
ATOM 1482 C C . GLY D 1 28 ? -3.866 -49.843 26.022 1.00 29.21 68 GLY D C 1
ATOM 1483 O O . GLY D 1 28 ? -4.987 -50.348 25.962 1.00 28.24 68 GLY D O 1
ATOM 1484 N N . LEU D 1 29 ? -3.653 -48.661 26.585 1.00 26.71 69 LEU D N 1
ATOM 1485 C CA . LEU D 1 29 ? -4.751 -47.880 27.138 1.00 27.16 69 LEU D CA 1
ATOM 1486 C C . LEU D 1 29 ? -5.708 -47.425 26.046 1.00 28.62 69 LEU D C 1
ATOM 1487 O O . LEU D 1 29 ? -6.911 -47.344 26.273 1.00 31.03 69 LEU D O 1
ATOM 1492 N N . ALA D 1 30 ? -5.166 -47.126 24.869 1.00 30.71 70 ALA D N 1
ATOM 1493 C CA . ALA D 1 30 ? -5.987 -46.691 23.743 1.00 33.24 70 ALA D CA 1
ATOM 1494 C C . ALA D 1 30 ? -6.866 -47.831 23.292 1.00 39.04 70 ALA D C 1
ATOM 1495 O O . ALA D 1 30 ? -8.045 -47.642 23.006 1.00 37.42 70 ALA D O 1
ATOM 1497 N N . VAL D 1 31 ? -6.286 -49.022 23.209 1.00 34.59 71 VAL D N 1
ATOM 1498 C CA . VAL D 1 31 ? -7.063 -50.181 22.803 1.00 34.45 71 VAL D CA 1
ATOM 1499 C C . VAL D 1 31 ? -8.123 -50.485 23.861 1.00 38.74 71 VAL D C 1
ATOM 1500 O O . VAL D 1 31 ? -9.283 -50.749 23.532 1.00 36.12 71 VAL D O 1
ATOM 1504 N N . LEU D 1 32 ? -7.725 -50.425 25.132 1.00 32.92 72 LEU D N 1
ATOM 1505 C CA . LEU D 1 32 ? -8.657 -50.675 26.232 1.00 31.49 72 LEU D CA 1
ATOM 1506 C C . LEU D 1 32 ? -9.847 -49.720 26.177 1.00 34.57 72 LEU D C 1
ATOM 1507 O O . LEU D 1 32 ? -11.005 -50.123 26.320 1.00 38.79 72 LEU D O 1
ATOM 1512 N N . ALA D 1 33 ? -9.549 -48.442 25.986 1.00 34.87 73 ALA D N 1
ATOM 1513 C CA . ALA D 1 33 ? -10.590 -47.422 25.964 1.00 37.03 73 ALA D CA 1
ATOM 1514 C C . ALA D 1 33 ? -11.568 -47.643 24.808 1.00 45.42 73 ALA D C 1
ATOM 1515 O O . ALA D 1 33 ? -12.751 -47.328 24.924 1.00 45.56 73 ALA D O 1
ATOM 1517 N N . LYS D 1 34 ? -11.085 -48.198 23.699 1.00 40.57 74 LYS D N 1
ATOM 1518 C CA . LYS D 1 34 ? -11.965 -48.407 22.557 1.00 46.47 74 LYS D CA 1
ATOM 1519 C C . LYS D 1 34 ? -12.819 -49.656 22.744 1.00 50.64 74 LYS D C 1
ATOM 1520 O O . LYS D 1 34 ? -14.005 -49.656 22.434 1.00 54.46 74 LYS D O 1
ATOM 1526 N N . GLU D 1 35 ? -12.218 -50.714 23.265 1.00 44.31 75 GLU D N 1
ATOM 1527 C CA . GLU D 1 35 ? -12.908 -51.993 23.354 1.00 46.23 75 GLU D CA 1
ATOM 1528 C C . GLU D 1 35 ? -13.761 -52.121 24.614 1.00 49.19 75 GLU D C 1
ATOM 1529 O O . GLU D 1 35 ? -14.769 -52.819 24.598 1.00 49.08 75 GLU D O 1
ATOM 1535 N N . ARG D 1 36 ? -13.352 -51.453 25.693 1.00 47.29 76 ARG D N 1
ATOM 1536 C CA . ARG D 1 36 ? -14.028 -51.549 26.997 1.00 48.25 76 ARG D CA 1
ATOM 1537 C C . ARG D 1 36 ? -14.428 -52.979 27.371 1.00 51.54 76 ARG D C 1
ATOM 1538 O O . ARG D 1 36 ? -15.611 -53.266 27.535 1.00 49.90 76 ARG D O 1
ATOM 1546 N N . PRO D 1 37 ? -13.443 -53.880 27.510 1.00 49.04 77 PRO D N 1
ATOM 1547 C CA . PRO D 1 37 ? -13.729 -55.280 27.830 1.00 45.94 77 PRO D CA 1
ATOM 1548 C C . PRO D 1 37 ? -14.198 -55.447 29.270 1.00 49.77 77 PRO D C 1
ATOM 1549 O O . PRO D 1 37 ? -14.006 -54.539 30.077 1.00 49.05 77 PRO D O 1
ATOM 1553 N N . PRO D 1 38 ? -14.796 -56.604 29.598 1.00 55.74 78 PRO D N 1
ATOM 1554 C CA . PRO D 1 38 ? -15.349 -56.844 30.938 1.00 56.25 78 PRO D CA 1
ATOM 1555 C C . PRO D 1 38 ? -14.327 -56.867 32.083 1.00 52.69 78 PRO D C 1
ATOM 1556 O O . PRO D 1 38 ? -14.684 -56.539 33.219 1.00 54.90 78 PRO D O 1
ATOM 1560 N N . ASN D 1 39 ? -13.094 -57.268 31.792 1.00 41.29 79 ASN D N 1
ATOM 1561 C CA . ASN D 1 39 ? -12.046 -57.399 32.808 1.00 38.89 79 ASN D CA 1
ATOM 1562 C C . ASN D 1 39 ? -10.867 -56.530 32.428 1.00 39.94 79 ASN D C 1
ATOM 1563 O O . ASN D 1 39 ? -9.839 -57.048 32.012 1.00 37.28 79 ASN D O 1
ATOM 1568 N N . PRO D 1 40 ? -11.006 -55.206 32.585 1.00 34.81 80 PRO D N 1
ATOM 1569 C CA . PRO D 1 40 ? -10.007 -54.286 32.021 1.00 31.66 80 PRO D CA 1
ATOM 1570 C C . PRO D 1 40 ? -8.590 -54.465 32.564 1.00 30.14 80 PRO D C 1
ATOM 1571 O O . PRO D 1 40 ? -7.635 -54.279 31.801 1.00 30.75 80 PRO D O 1
ATOM 1575 N N . ILE D 1 41 ? -8.433 -54.791 33.842 1.00 30.14 81 ILE D N 1
ATOM 1576 C CA . ILE D 1 41 ? -7.075 -54.932 34.373 1.00 30.22 81 ILE D CA 1
ATOM 1577 C C . ILE D 1 41 ? -6.440 -56.180 33.764 1.00 31.14 81 ILE D C 1
ATOM 1578 O O . ILE D 1 41 ? -5.298 -56.151 33.331 1.00 30.08 81 ILE D O 1
ATOM 1583 N N . GLU D 1 42 ? -7.207 -57.261 33.690 1.00 29.45 82 GLU D N 1
ATOM 1584 C CA . GLU D 1 42 ? -6.725 -58.488 33.043 1.00 30.42 82 GLU D CA 1
ATOM 1585 C C . GLU D 1 42 ? -6.397 -58.238 31.583 1.00 30.72 82 GLU D C 1
ATOM 1586 O O . GLU D 1 42 ? -5.388 -58.708 31.081 1.00 31.37 82 GLU D O 1
ATOM 1592 N N . PHE D 1 43 ? -7.262 -57.488 30.907 1.00 30.79 83 PHE D N 1
ATOM 1593 C CA . PHE D 1 43 ? -7.075 -57.176 29.496 1.00 30.00 83 PHE D CA 1
ATOM 1594 C C . PHE D 1 43 ? -5.752 -56.458 29.254 1.00 28.82 83 PHE D C 1
ATOM 1595 O O . PHE D 1 43 ? -5.032 -56.745 28.295 1.00 29.24 83 PHE D O 1
ATOM 1603 N N . LEU D 1 44 ? -5.473 -55.476 30.102 1.00 28.26 84 LEU D N 1
ATOM 1604 C CA . LEU D 1 44 ? -4.249 -54.691 29.977 1.00 27.66 84 LEU D CA 1
ATOM 1605 C C . LEU D 1 44 ? -3.002 -55.523 30.254 1.00 27.05 84 LEU D C 1
ATOM 1606 O O . LEU D 1 44 ? -2.002 -55.399 29.554 1.00 28.78 84 LEU D O 1
ATOM 1611 N N . ALA D 1 45 ? -3.052 -56.371 31.276 1.00 28.66 85 ALA D N 1
ATOM 1612 C CA . ALA D 1 45 ? -1.930 -57.292 31.513 1.00 29.09 85 ALA D CA 1
ATOM 1613 C C . ALA D 1 45 ? -1.690 -58.181 30.304 1.00 28.76 85 ALA D C 1
ATOM 1614 O O . ALA D 1 45 ? -0.544 -58.387 29.899 1.00 29.19 85 ALA D O 1
ATOM 1616 N N . SER D 1 46 ? -2.761 -58.739 29.737 1.00 30.50 86 SER D N 1
ATOM 1617 C CA . SER D 1 46 ? -2.607 -59.586 28.553 1.00 31.68 86 SER D CA 1
ATOM 1618 C C . SER D 1 46 ? -2.088 -58.779 27.390 1.00 32.67 86 SER D C 1
ATOM 1619 O O . SER D 1 46 ? -1.287 -59.271 26.593 1.00 31.79 86 SER D O 1
ATOM 1622 N N . TYR D 1 47 ? -2.558 -57.540 27.281 1.00 28.48 87 TYR D N 1
ATOM 1623 C CA . TYR D 1 47 ? -2.117 -56.701 26.176 1.00 27.44 87 TYR D CA 1
ATOM 1624 C C . TYR D 1 47 ? -0.601 -56.526 26.231 1.00 27.26 87 TYR D C 1
ATOM 1625 O O . TYR D 1 47 ? 0.081 -56.650 25.223 1.00 29.75 87 TYR D O 1
ATOM 1634 N N . LEU D 1 48 ? -0.082 -56.218 27.415 1.00 27.70 88 LEU D N 1
ATOM 1635 C CA . LEU D 1 48 ? 1.354 -56.025 27.599 1.00 25.01 88 LEU D CA 1
ATOM 1636 C C . LEU D 1 48 ? 2.154 -57.250 27.156 1.00 32.50 88 LEU D C 1
ATOM 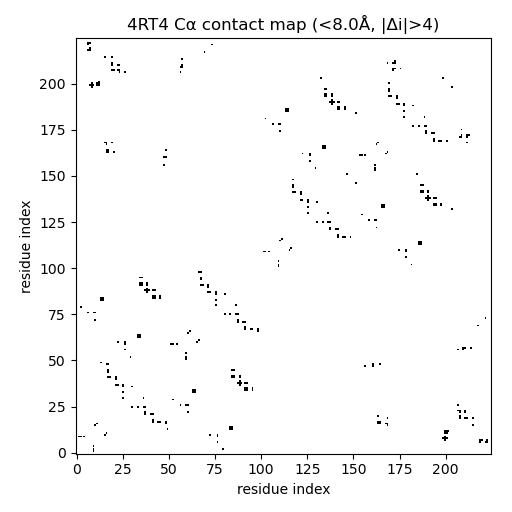1637 O O . LEU D 1 48 ? 3.152 -57.128 26.449 1.00 30.84 88 LEU D O 1
ATOM 1642 N N . LEU D 1 49 ? 1.720 -58.433 27.589 1.00 31.73 89 LEU D N 1
ATOM 1643 C CA . LEU D 1 49 ? 2.449 -59.665 27.268 1.00 32.65 89 LEU D CA 1
ATOM 1644 C C . LEU D 1 49 ? 2.349 -60.024 25.789 1.00 33.15 89 LEU D C 1
ATOM 1645 O O . LEU D 1 49 ? 3.298 -60.542 25.190 1.00 35.46 89 LEU D O 1
ATOM 1650 N N . LYS D 1 50 ? 1.198 -59.742 25.191 1.00 33.51 90 LYS D N 1
ATOM 1651 C CA . LYS D 1 50 ? 0.983 -60.076 23.788 1.00 32.96 90 LYS D CA 1
ATOM 1652 C C . LYS D 1 50 ? 1.761 -59.145 22.870 1.00 38.59 90 LYS D C 1
ATOM 1653 O O . LYS D 1 50 ? 2.095 -59.508 21.749 1.00 37.27 90 LYS D O 1
ATOM 1659 N N . ASN D 1 51 ? 2.078 -57.948 23.348 1.00 32.24 91 ASN D N 1
ATOM 1660 C CA . ASN D 1 51 ? 2.732 -56.978 22.476 1.00 32.43 91 ASN D CA 1
ATOM 1661 C C . ASN D 1 51 ? 4.160 -56.592 22.901 1.00 36.20 91 ASN D C 1
ATOM 1662 O O . ASN D 1 51 ? 4.797 -55.747 22.262 1.00 35.16 91 ASN D O 1
ATOM 1667 N N A LYS D 1 52 ? 4.668 -57.221 23.954 0.52 32.42 92 LYS D N 1
ATOM 1668 N N B LYS D 1 52 ? 4.668 -57.221 23.954 0.48 32.87 92 LYS D N 1
ATOM 1669 C CA A LYS D 1 52 ? 5.961 -56.815 24.502 0.52 34.99 92 LYS D CA 1
ATOM 1670 C CA B LYS D 1 52 ? 5.958 -56.813 24.505 0.48 34.98 92 LYS D CA 1
ATOM 1671 C C A LYS D 1 52 ? 7.070 -56.990 23.476 0.52 37.13 92 LYS D C 1
ATOM 1672 C C B LYS D 1 52 ? 7.074 -56.998 23.486 0.48 37.05 92 LYS D C 1
ATOM 1673 O O A LYS D 1 52 ? 8.013 -56.207 23.452 0.52 37.75 92 LYS D O 1
ATOM 1674 O O B LYS D 1 52 ? 8.028 -56.228 23.475 0.48 37.78 92 LYS D O 1
ATOM 1685 N N . ALA D 1 53 ? 6.929 -57.984 22.606 1.00 37.12 93 ALA D N 1
ATOM 1686 C CA . ALA D 1 53 ? 7.946 -58.252 21.584 1.00 43.49 93 ALA D CA 1
ATOM 1687 C C . ALA D 1 53 ? 8.145 -57.090 20.606 1.00 42.21 93 ALA D C 1
ATOM 1688 O O . ALA D 1 53 ? 9.222 -56.936 20.027 1.00 42.96 93 ALA D O 1
ATOM 1690 N N A GLN D 1 54 ? 7.106 -56.285 20.405 0.60 39.05 94 GLN D N 1
ATOM 1691 N N B GLN D 1 54 ? 7.117 -56.271 20.430 0.40 39.12 94 GLN D N 1
ATOM 1692 C CA A GLN D 1 54 ? 7.229 -55.088 19.573 0.60 38.84 94 GLN D CA 1
ATOM 1693 C CA B GLN D 1 54 ? 7.236 -55.100 19.573 0.40 38.92 94 GLN D CA 1
ATOM 1694 C C A GLN D 1 54 ? 8.231 -54.104 20.159 0.60 40.11 94 GLN D C 1
ATOM 1695 C C B GLN D 1 54 ? 8.192 -54.069 20.157 0.40 39.89 94 GLN D C 1
ATOM 1696 O O A GLN D 1 54 ? 8.986 -53.461 19.433 0.60 40.70 94 GLN D O 1
ATOM 1697 O O B GLN D 1 54 ? 8.891 -53.372 19.426 0.40 40.64 94 GLN D O 1
ATOM 1708 N N . PHE D 1 55 ? 8.224 -53.984 21.481 1.00 38.13 95 PHE D N 1
ATOM 1709 C CA . PHE D 1 55 ? 8.943 -52.909 22.156 1.00 37.69 95 PHE D CA 1
ATOM 1710 C C . PHE D 1 55 ? 10.257 -53.321 22.795 1.00 43.60 95 PHE D C 1
ATOM 1711 O O . PHE D 1 55 ? 11.057 -52.466 23.175 1.00 43.92 95 PHE D O 1
ATOM 1719 N N . GLU D 1 56 ? 10.488 -54.625 22.905 1.00 43.12 96 GLU D N 1
ATOM 1720 C CA . GLU D 1 56 ? 11.767 -55.134 23.409 1.00 49.89 96 GLU D CA 1
ATOM 1721 C C . GLU D 1 56 ? 12.100 -56.491 22.783 1.00 55.78 96 GLU D C 1
ATOM 1722 O O . GLU D 1 56 ? 11.209 -57.179 22.290 1.00 55.80 96 GLU D O 1
ATOM 1728 N N . ASP D 1 57 ? 13.372 -56.884 22.795 1.00 65.44 97 ASP D N 1
ATOM 1729 C CA . ASP D 1 57 ? 13.744 -58.198 22.259 1.00 77.14 97 ASP D CA 1
ATOM 1730 C C . ASP D 1 57 ? 14.076 -59.239 23.337 1.00 81.27 97 ASP D C 1
ATOM 1731 O O . ASP D 1 57 ? 15.107 -59.908 23.261 1.00 79.67 97 ASP D O 1
ATOM 1736 N N . ARG D 1 58 ? 13.188 -59.359 24.325 1.00 86.57 98 ARG D N 1
ATOM 1737 C CA . ARG D 1 58 ? 13.158 -60.482 25.278 1.00 90.56 98 ARG D CA 1
ATOM 1738 C C . ARG D 1 58 ? 14.527 -60.883 25.828 1.00 94.71 98 ARG D C 1
ATOM 1739 O O . ARG D 1 58 ? 15.182 -60.097 26.509 1.00 95.66 98 ARG D O 1
ATOM 1747 N N . LEU E 2 6 ? 0.105 -39.065 30.779 1.00 90.06 480 LEU E N 1
ATOM 1748 C CA . LEU E 2 6 ? -0.090 -37.842 30.010 1.00 91.49 480 LEU E CA 1
ATOM 1749 C C . LEU E 2 6 ? -1.159 -38.029 28.935 1.00 96.08 480 LEU E C 1
ATOM 1750 O O . LEU E 2 6 ? -1.453 -39.153 28.526 1.00 95.09 480 LEU E O 1
ATOM 1752 N N . TYR E 2 7 ? -1.733 -36.922 28.475 1.00 100.39 481 TYR E N 1
ATOM 1753 C CA . TYR E 2 7 ? -2.859 -36.989 27.547 1.00 105.37 481 TYR E CA 1
ATOM 1754 C C . TYR E 2 7 ? -2.474 -36.670 26.103 1.00 103.51 481 TYR E C 1
ATOM 1755 O O . TYR E 2 7 ? -2.909 -37.362 25.188 1.00 101.08 481 TYR E O 1
ATOM 1764 N N . LYS E 2 8 ? -1.655 -35.648 25.880 1.00 102.37 482 LYS E N 1
ATOM 1765 C CA . LYS E 2 8 ? -1.183 -35.410 24.519 1.00 96.26 482 LYS E CA 1
ATOM 1766 C C . LYS E 2 8 ? -0.187 -36.502 24.139 1.00 84.14 482 LYS E C 1
ATOM 1767 O O . LYS E 2 8 ? 0.135 -36.692 22.965 1.00 77.52 482 LYS E O 1
ATOM 1773 N N . GLU E 2 9 ? 0.283 -37.230 25.145 0.73 77.98 483 GLU E N 1
ATOM 1774 C CA . GLU E 2 9 ? 1.078 -38.420 24.904 0.73 71.61 483 GLU E CA 1
ATOM 1775 C C . GLU E 2 9 ? 0.199 -39.510 24.294 0.73 71.71 483 GLU E C 1
ATOM 1776 O O . GLU E 2 9 ? 0.669 -40.308 23.491 0.73 69.36 483 GLU E O 1
ATOM 1782 N N . GLN E 2 10 ? -1.080 -39.531 24.669 1.00 72.97 484 GLN E N 1
ATOM 1783 C CA . GLN E 2 10 ? -2.044 -40.441 24.059 1.00 67.66 484 GLN E CA 1
ATOM 1784 C C . GLN E 2 10 ? -2.261 -40.079 22.596 1.00 66.58 484 GLN E C 1
ATOM 1785 O O . GLN E 2 10 ? -2.565 -40.946 21.777 1.00 71.30 484 GLN E O 1
ATOM 1791 N N . ILE E 2 11 ? -2.118 -38.795 22.277 1.00 63.28 485 ILE E N 1
ATOM 1792 C CA . ILE E 2 11 ? -2.409 -38.287 20.930 1.00 61.65 485 ILE E CA 1
ATOM 1793 C C . ILE E 2 11 ? -1.134 -38.378 20.081 1.00 60.87 485 ILE E C 1
ATOM 1794 O O . ILE E 2 11 ? -1.186 -38.543 18.853 1.00 60.19 485 ILE E O 1
ATOM 1799 N N . ALA E 2 12 ? 0.016 -38.295 20.751 1.00 61.87 486 ALA E N 1
ATOM 1800 C CA . ALA E 2 12 ? 1.289 -38.531 20.085 0.34 62.08 486 ALA E CA 1
ATOM 1801 C C . ALA E 2 12 ? 1.365 -40.020 19.816 1.00 61.76 486 ALA E C 1
ATOM 1802 O O . ALA E 2 12 ? 1.999 -40.475 18.858 1.00 56.41 486 ALA E O 1
ATOM 1804 N N . GLU E 2 13 ? 0.709 -40.766 20.698 1.00 63.07 487 GLU E N 1
ATOM 1805 C CA . GLU E 2 13 ? 0.590 -42.212 20.585 1.00 65.61 487 GLU E CA 1
ATOM 1806 C C . GLU E 2 13 ? -0.171 -42.564 19.311 1.00 60.61 487 GLU E C 1
ATOM 1807 O O . GLU E 2 13 ? 0.362 -43.229 18.426 1.00 66.25 487 GLU E O 1
ATOM 1813 N N . ASP E 2 14 ? -1.416 -42.105 19.249 1.00 62.65 488 ASP E N 1
ATOM 1814 C CA . ASP E 2 14 ? -2.241 -42.162 18.047 0.48 74.96 488 ASP E CA 1
ATOM 1815 C C . ASP E 2 14 ? -1.438 -41.877 16.787 1.00 70.58 488 ASP E C 1
ATOM 1816 O O . ASP E 2 14 ? -1.388 -42.716 15.886 1.00 61.70 488 ASP E O 1
ATOM 1821 N N . ILE E 2 15 ? -0.786 -40.709 16.766 0.64 63.80 489 ILE E N 1
ATOM 1822 C CA . ILE E 2 15 ? -0.025 -40.221 15.612 1.00 55.58 489 ILE E CA 1
ATOM 1823 C C . ILE E 2 15 ? 1.077 -41.160 15.163 1.00 52.84 489 ILE E C 1
ATOM 1824 O O . ILE E 2 15 ? 1.149 -41.517 13.993 0.85 54.40 489 ILE E O 1
ATOM 1829 N N . VAL E 2 16 ? 1.920 -41.587 16.093 0.85 54.96 490 VAL E N 1
ATOM 1830 C CA . VAL E 2 16 ? 3.017 -42.473 15.737 0.73 50.64 490 VAL E CA 1
ATOM 1831 C C . VAL E 2 16 ? 2.479 -43.788 15.207 1.00 50.01 490 VAL E C 1
ATOM 1832 O O . VAL E 2 16 ? 2.974 -44.329 14.215 0.92 57.40 490 VAL E O 1
ATOM 1836 N N . TRP E 2 17 ? 1.443 -44.292 15.857 1.00 61.54 491 TRP E N 1
ATOM 1837 C CA . TRP E 2 17 ? 0.836 -45.550 15.445 1.00 68.05 491 TRP E CA 1
ATOM 1838 C C . TRP E 2 17 ? 0.273 -45.487 14.017 1.00 60.27 491 TRP E C 1
ATOM 1839 O O . TRP E 2 17 ? 0.527 -46.377 13.206 1.00 70.77 491 TRP E O 1
ATOM 1850 N N . ASP E 2 18 ? -0.486 -44.439 13.725 1.00 57.96 492 ASP E N 1
ATOM 1851 C CA . ASP E 2 18 ? -0.984 -44.168 12.367 1.00 70.64 492 ASP E CA 1
ATOM 1852 C C . ASP E 2 18 ? 0.143 -44.257 11.334 1.00 64.63 492 ASP E C 1
ATOM 1853 O O . ASP E 2 18 ? 0.137 -45.110 10.454 1.00 66.48 492 ASP E O 1
ATOM 1858 N N . ILE E 2 19 ? 1.101 -43.353 11.463 1.00 60.77 493 ILE E N 1
ATOM 1859 C CA . ILE E 2 19 ? 2.327 -43.363 10.660 0.60 62.15 493 ILE E CA 1
ATOM 1860 C C . ILE E 2 19 ? 2.908 -44.737 10.352 0.81 63.54 493 ILE E C 1
ATOM 1861 O O . ILE E 2 19 ? 3.173 -45.063 9.196 1.00 65.17 493 ILE E O 1
ATOM 1866 N N . ILE E 2 20 ? 3.116 -45.531 11.399 1.00 60.33 494 ILE E N 1
ATOM 1867 C CA . ILE E 2 20 ? 3.759 -46.826 11.255 1.00 53.10 494 ILE E CA 1
ATOM 1868 C C . ILE E 2 20 ? 2.859 -47.774 10.480 0.80 59.53 494 ILE E C 1
ATOM 1869 O O . ILE E 2 20 ? 3.292 -48.415 9.522 1.00 65.95 494 ILE E O 1
ATOM 1874 N N . ASP E 2 21 ? 1.601 -47.840 10.899 1.00 61.23 495 ASP E N 1
ATOM 1875 C CA . ASP E 2 21 ? 0.587 -48.620 10.200 0.97 64.44 495 ASP E CA 1
ATOM 1876 C C . ASP E 2 21 ? 0.470 -48.199 8.741 0.57 65.32 495 ASP E C 1
ATOM 1877 O O . ASP E 2 21 ? 0.187 -49.017 7.870 0.55 63.30 495 ASP E O 1
ATOM 1882 N N . GLU E 2 22 ? 0.691 -46.915 8.480 1.00 66.71 496 GLU E N 1
ATOM 1883 C CA . GLU E 2 22 ? 0.618 -46.395 7.127 0.71 67.33 496 GLU E CA 1
ATOM 1884 C C . GLU E 2 22 ? 1.837 -46.835 6.325 1.00 65.68 496 GLU E C 1
ATOM 1885 O O . GLU E 2 22 ? 1.753 -47.028 5.113 1.00 73.91 496 GLU E O 1
ATOM 1891 N N . LEU E 2 23 ? 2.956 -47.020 7.016 1.00 63.18 497 LEU E N 1
ATOM 1892 C CA . LEU E 2 23 ? 4.173 -47.528 6.393 0.90 67.18 497 LEU E CA 1
ATOM 1893 C C . LEU E 2 23 ? 4.049 -49.021 6.125 0.63 79.21 497 LEU E C 1
ATOM 1894 O O . LEU E 2 23 ? 4.702 -49.554 5.233 1.00 77.97 497 LEU E O 1
ATOM 1899 N N . GLU E 2 24 ? 3.211 -49.691 6.913 1.00 90.84 498 GLU E N 1
ATOM 1900 C CA . GLU E 2 24 ? 2.909 -51.103 6.704 1.00 100.22 498 GLU E CA 1
ATOM 1901 C C . GLU E 2 24 ? 2.362 -51.337 5.296 1.00 104.96 498 GLU E C 1
ATOM 1902 O O . GLU E 2 24 ? 2.577 -52.398 4.706 1.00 107.03 498 GLU E O 1
ATOM 1908 N N . GLN E 2 25 ? 1.675 -50.333 4.756 1.00 106.54 499 GLN E N 1
ATOM 1909 C CA . GLN E 2 25 ? 1.096 -50.424 3.417 1.00 109.49 499 GLN E CA 1
ATOM 1910 C C . GLN E 2 25 ? 1.887 -49.622 2.376 1.00 112.88 499 GLN E C 1
ATOM 1911 O O . GLN E 2 25 ? 1.740 -49.857 1.176 1.00 119.03 499 GLN E O 1
ATOM 1917 N N . ILE E 2 26 ? 2.721 -48.690 2.842 1.00 105.99 500 ILE E N 1
ATOM 1918 C CA . ILE E 2 26 ? 3.511 -47.813 1.972 1.00 101.80 500 ILE E CA 1
ATOM 1919 C C . ILE E 2 26 ? 2.620 -47.128 0.934 1.00 104.28 500 ILE E C 1
ATOM 1920 O O . ILE E 2 26 ? 3.019 -46.160 0.284 1.00 103.77 500 ILE E O 1
#